Protein AF-J9DAM0-F1 (afdb_monomer_lite)

Structure (mmCIF, N/CA/C/O backbone):
data_AF-J9DAM0-F1
#
_entry.id   AF-J9DAM0-F1
#
loop_
_atom_site.group_PDB
_atom_site.id
_atom_site.type_symbol
_atom_site.label_atom_id
_atom_site.label_alt_id
_atom_site.label_comp_id
_atom_site.label_asym_id
_atom_site.label_entity_id
_atom_site.label_seq_id
_atom_site.pdbx_PDB_ins_code
_atom_site.Cartn_x
_atom_site.Cartn_y
_atom_site.Cartn_z
_atom_site.occupancy
_atom_site.B_iso_or_equiv
_atom_site.auth_seq_id
_atom_site.auth_comp_id
_atom_site.auth_asym_id
_atom_site.auth_atom_id
_atom_site.pdbx_PDB_model_num
ATOM 1 N N . MET A 1 1 ? 0.156 -9.042 9.353 1.00 46.75 1 MET A N 1
ATOM 2 C CA . MET A 1 1 ? 0.903 -8.273 8.324 1.00 46.75 1 MET A CA 1
ATOM 3 C C . MET A 1 1 ? -0.069 -7.249 7.745 1.00 46.75 1 MET A C 1
ATOM 5 O O . MET A 1 1 ? -1.160 -7.662 7.382 1.00 46.75 1 MET A O 1
ATOM 9 N N . SER A 1 2 ? 0.256 -5.949 7.702 1.00 57.59 2 SER A N 1
ATOM 10 C CA . SER A 1 2 ? -0.729 -4.880 7.410 1.00 57.59 2 SER A CA 1
ATOM 11 C C . SER A 1 2 ? -1.237 -4.803 5.962 1.00 57.59 2 SER A C 1
ATOM 13 O O . SER A 1 2 ? -2.093 -3.975 5.646 1.00 57.59 2 SER A O 1
ATOM 15 N N . GLY A 1 3 ? -0.706 -5.636 5.060 1.00 56.66 3 GLY A N 1
ATOM 16 C CA . GLY A 1 3 ? -1.244 -5.796 3.707 1.00 56.66 3 GLY A CA 1
ATOM 17 C C . GLY A 1 3 ? -1.121 -4.573 2.784 1.00 56.66 3 GLY A C 1
ATOM 18 O O . GLY A 1 3 ? -1.577 -4.619 1.645 1.00 56.66 3 GLY A O 1
ATOM 19 N N . LEU A 1 4 ? -0.471 -3.501 3.250 1.00 56.31 4 LEU A N 1
ATOM 20 C CA . LEU A 1 4 ? -0.478 -2.148 2.678 1.00 56.31 4 LEU A CA 1
ATOM 21 C C . LEU A 1 4 ? -0.238 -2.071 1.159 1.00 56.31 4 LEU A C 1
ATOM 23 O O . LEU A 1 4 ? -0.771 -1.186 0.498 1.00 56.31 4 LEU A O 1
ATOM 27 N N . ILE A 1 5 ? 0.558 -2.982 0.597 1.00 56.62 5 ILE A N 1
ATOM 28 C CA . ILE A 1 5 ? 1.070 -2.851 -0.775 1.00 56.62 5 ILE A CA 1
ATOM 29 C C . ILE A 1 5 ? 0.321 -3.734 -1.783 1.00 56.62 5 ILE A C 1
ATOM 31 O O . ILE A 1 5 ? 0.116 -3.311 -2.920 1.00 56.62 5 ILE A O 1
ATOM 35 N N . HIS A 1 6 ? -0.130 -4.931 -1.396 1.00 61.84 6 HIS A N 1
ATOM 36 C CA . HIS A 1 6 ? -0.660 -5.913 -2.356 1.00 61.84 6 HIS A CA 1
ATOM 37 C C . HIS A 1 6 ? -2.074 -6.404 -2.035 1.00 61.84 6 HIS A C 1
ATOM 39 O O . HIS A 1 6 ? -2.923 -6.430 -2.933 1.00 61.84 6 HIS A O 1
ATOM 45 N N . VAL A 1 7 ? -2.341 -6.742 -0.772 1.00 72.19 7 VAL A N 1
ATOM 46 C CA . VAL A 1 7 ? -3.638 -7.240 -0.295 1.00 72.19 7 VAL A CA 1
ATOM 47 C C . VAL A 1 7 ? -4.065 -6.372 0.879 1.00 72.19 7 VAL A C 1
ATOM 49 O O . VAL A 1 7 ? -3.610 -6.618 1.995 1.00 72.19 7 VAL A O 1
ATOM 52 N N . PRO A 1 8 ? -4.897 -5.345 0.649 1.00 74.25 8 PRO A N 1
ATOM 53 C CA . PRO A 1 8 ? -5.277 -4.436 1.713 1.00 74.25 8 PRO A CA 1
ATOM 54 C C . PRO A 1 8 ? -5.961 -5.182 2.863 1.00 74.25 8 PRO A C 1
ATOM 56 O O . PRO A 1 8 ? -6.909 -5.931 2.646 1.00 74.25 8 PRO A O 1
ATOM 59 N N . SER A 1 9 ? -5.498 -4.960 4.091 1.00 83.12 9 SER A N 1
ATOM 60 C CA . SER A 1 9 ? -6.169 -5.409 5.314 1.00 83.12 9 SER A CA 1
ATOM 61 C C . SER A 1 9 ? -6.413 -4.215 6.230 1.00 83.12 9 SER A C 1
ATOM 63 O O . SER A 1 9 ? -5.804 -3.158 6.048 1.00 83.12 9 SER A O 1
ATOM 65 N N . ALA A 1 10 ? -7.290 -4.349 7.223 1.00 85.38 10 ALA A N 1
ATOM 66 C CA . ALA A 1 10 ? -7.459 -3.311 8.238 1.00 85.38 10 ALA A CA 1
ATOM 67 C C . ALA A 1 10 ? -6.411 -3.374 9.360 1.00 85.38 10 ALA A C 1
ATOM 69 O O . ALA A 1 10 ? -6.401 -2.505 10.225 1.00 85.38 10 ALA A O 1
ATOM 70 N N . ASP A 1 11 ? -5.500 -4.351 9.332 1.00 86.56 11 ASP A N 1
ATOM 71 C CA . ASP A 1 11 ? -4.501 -4.527 10.389 1.00 86.56 11 ASP A CA 1
ATOM 72 C C . ASP A 1 11 ? -3.400 -3.493 10.288 1.00 86.56 11 ASP A C 1
ATOM 74 O O . ASP A 1 11 ? -2.906 -3.224 9.196 1.00 86.56 11 ASP A O 1
ATOM 78 N N . MET A 1 12 ? -2.968 -2.973 11.427 1.00 86.38 12 MET A N 1
ATOM 79 C CA . MET A 1 12 ? -1.857 -2.033 11.496 1.00 86.38 12 MET A CA 1
ATOM 80 C C . MET A 1 12 ? -0.632 -2.712 12.099 1.00 86.38 12 MET A C 1
ATOM 82 O O . MET A 1 12 ? -0.738 -3.592 12.956 1.00 86.38 12 MET A O 1
ATOM 86 N N . ASN A 1 13 ? 0.537 -2.307 11.629 1.00 86.44 13 ASN A N 1
ATOM 87 C CA . ASN A 1 13 ? 1.818 -2.639 12.227 1.00 86.44 13 ASN A CA 1
ATOM 88 C C . ASN A 1 13 ? 1.963 -1.946 13.588 1.00 86.44 13 ASN A C 1
ATOM 90 O O . ASN A 1 13 ? 1.125 -1.132 13.993 1.00 86.44 13 ASN A O 1
ATOM 94 N N . LYS A 1 14 ? 3.010 -2.300 14.335 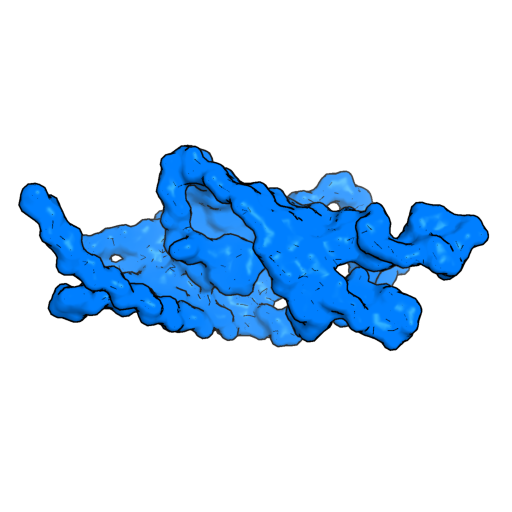1.00 87.31 14 LYS A N 1
ATOM 95 C CA . LYS A 1 14 ? 3.230 -1.695 15.646 1.00 87.31 14 LYS A CA 1
ATOM 96 C C . LYS A 1 14 ? 3.626 -0.227 15.468 1.00 87.31 14 LYS A C 1
ATOM 98 O O . LYS A 1 14 ? 4.346 0.129 14.542 1.00 87.31 14 LYS A O 1
ATOM 103 N N . GLU A 1 15 ? 3.158 0.629 16.365 1.00 91.62 15 GLU A N 1
ATOM 104 C CA . GLU A 1 15 ? 3.569 2.032 16.385 1.00 91.62 15 GLU A CA 1
ATOM 105 C C . GLU A 1 15 ? 5.092 2.162 16.547 1.00 91.62 15 GLU A C 1
ATOM 107 O O . GLU A 1 15 ? 5.710 1.418 17.313 1.00 91.62 15 GLU A O 1
ATOM 112 N N . GLY A 1 16 ? 5.691 3.077 15.784 1.00 89.38 16 GLY A N 1
ATOM 113 C CA . GLY A 1 16 ? 7.138 3.262 15.680 1.00 89.38 16 GLY A CA 1
ATOM 114 C C . GLY A 1 16 ? 7.847 2.233 14.792 1.00 89.38 16 GLY A C 1
ATOM 115 O O . GLY A 1 16 ? 9.063 2.302 14.633 1.00 89.38 16 GLY A O 1
ATOM 116 N N . GLU A 1 17 ? 7.127 1.278 14.197 1.00 89.12 17 GLU A N 1
ATOM 117 C CA . GLU A 1 17 ? 7.732 0.242 13.362 1.00 89.12 17 GLU A CA 1
ATOM 118 C C . GLU A 1 17 ? 8.062 0.768 11.959 1.00 89.12 17 GLU A C 1
ATOM 120 O O . GLU A 1 17 ? 7.222 1.364 11.277 1.00 89.12 17 GLU A O 1
ATOM 125 N N . ALA A 1 18 ? 9.283 0.477 11.509 1.00 89.69 18 ALA A N 1
ATOM 126 C CA . ALA A 1 18 ? 9.724 0.656 10.135 1.00 89.69 18 ALA A CA 1
ATOM 127 C C . ALA A 1 18 ? 10.009 -0.712 9.503 1.00 89.69 18 ALA A C 1
ATOM 129 O O . ALA A 1 18 ? 10.589 -1.593 10.135 1.00 89.69 18 ALA A O 1
ATOM 130 N N . ARG A 1 19 ? 9.619 -0.892 8.241 1.00 87.94 19 ARG A N 1
ATOM 131 C CA . ARG A 1 19 ? 9.903 -2.097 7.456 1.00 87.94 19 ARG A CA 1
ATOM 132 C C . ARG A 1 19 ? 10.443 -1.719 6.096 1.00 87.94 19 ARG A C 1
ATOM 134 O O . ARG A 1 19 ? 9.914 -0.828 5.441 1.00 87.94 19 ARG A O 1
ATOM 141 N N . ILE A 1 20 ? 11.451 -2.454 5.661 1.00 89.56 20 ILE A N 1
ATOM 142 C CA . ILE A 1 20 ? 11.995 -2.393 4.311 1.00 89.56 20 ILE A CA 1
ATOM 143 C C . ILE A 1 20 ? 11.891 -3.783 3.695 1.00 89.56 20 ILE A C 1
ATOM 145 O O . ILE A 1 20 ? 12.050 -4.787 4.388 1.00 89.56 20 ILE A O 1
ATOM 149 N N . GLY A 1 21 ? 11.596 -3.854 2.405 1.00 86.94 21 GLY A N 1
ATOM 150 C CA . GLY A 1 21 ? 11.490 -5.134 1.723 1.00 86.94 21 GLY A CA 1
ATOM 151 C C . GLY A 1 21 ? 11.438 -4.991 0.216 1.00 86.94 21 GLY A C 1
ATOM 152 O O . GLY A 1 21 ? 11.449 -3.886 -0.328 1.00 86.94 21 GLY A O 1
ATOM 153 N N . GLY A 1 22 ? 11.370 -6.133 -0.457 1.00 84.94 22 GLY A N 1
ATOM 154 C CA . GLY A 1 22 ? 11.142 -6.193 -1.889 1.00 84.94 22 GLY A CA 1
ATOM 155 C C . GLY A 1 22 ? 10.246 -7.360 -2.269 1.00 84.94 22 GLY A C 1
ATOM 156 O O . GLY A 1 22 ? 10.207 -8.381 -1.580 1.00 84.94 22 GLY A O 1
ATOM 157 N N . HIS A 1 23 ? 9.512 -7.196 -3.363 1.00 83.75 23 HIS A N 1
ATOM 158 C CA . HIS A 1 23 ? 8.637 -8.219 -3.913 1.00 83.75 23 HIS A CA 1
ATOM 159 C C . HIS A 1 23 ? 8.945 -8.440 -5.386 1.00 83.75 23 HIS A C 1
ATOM 161 O O . HIS A 1 23 ? 9.111 -7.497 -6.159 1.00 83.75 23 HIS A O 1
ATOM 167 N N . PHE A 1 24 ? 8.975 -9.707 -5.784 1.00 83.88 24 PHE A N 1
ATOM 168 C CA . PHE A 1 24 ? 8.947 -10.074 -7.189 1.00 83.88 24 PHE A CA 1
ATOM 169 C C . PHE A 1 24 ? 7.519 -9.916 -7.721 1.00 83.88 24 PHE A C 1
ATOM 171 O O . PHE A 1 24 ? 6.586 -10.519 -7.187 1.00 83.88 24 PHE A O 1
ATOM 178 N N . LEU A 1 25 ? 7.341 -9.127 -8.779 1.00 81.06 25 LEU A N 1
ATOM 179 C CA . LEU A 1 25 ? 6.078 -9.010 -9.496 1.00 81.06 25 LEU A CA 1
ATOM 180 C C . LEU A 1 25 ? 6.106 -9.824 -10.782 1.00 81.06 25 LEU A C 1
ATOM 182 O O . LEU A 1 25 ? 6.872 -9.572 -11.719 1.00 81.06 25 LEU A O 1
ATOM 186 N N . ASN A 1 26 ? 5.168 -10.765 -10.850 1.00 81.69 26 ASN A N 1
ATOM 187 C CA . ASN A 1 26 ? 4.842 -11.436 -12.092 1.00 81.69 26 ASN A CA 1
ATOM 188 C C . ASN A 1 26 ? 4.286 -10.416 -13.109 1.00 81.69 26 ASN A C 1
ATOM 190 O O . ASN A 1 26 ? 3.542 -9.511 -12.737 1.00 81.69 26 ASN A O 1
ATOM 194 N N . ARG A 1 27 ? 4.611 -10.587 -14.395 1.00 79.31 27 ARG A N 1
ATOM 195 C CA . ARG A 1 27 ? 4.135 -9.748 -15.503 1.00 79.31 27 ARG A CA 1
ATOM 196 C C . ARG A 1 27 ? 2.606 -9.648 -15.585 1.00 79.31 27 ARG A C 1
ATOM 198 O O . ARG A 1 27 ? 2.090 -8.643 -16.058 1.00 79.31 27 ARG A O 1
ATOM 205 N N . GLU A 1 28 ? 1.883 -10.656 -15.093 1.00 79.62 28 GLU A N 1
ATOM 206 C CA . GLU A 1 28 ? 0.411 -10.641 -15.053 1.00 79.62 28 GLU A CA 1
ATOM 207 C C . GLU A 1 28 ? -0.162 -9.736 -13.951 1.00 79.62 28 GLU A C 1
ATOM 209 O O . GLU A 1 28 ? -1.311 -9.305 -14.035 1.00 79.62 28 GLU A O 1
ATOM 214 N N . LEU A 1 29 ? 0.645 -9.407 -12.937 1.00 74.44 29 LEU A N 1
ATOM 215 C CA . LEU A 1 29 ? 0.300 -8.477 -11.857 1.00 74.44 29 LEU A CA 1
ATOM 216 C C . LEU A 1 29 ? 0.712 -7.032 -12.177 1.00 74.44 29 LEU A C 1
ATOM 218 O O . LEU A 1 29 ? 0.531 -6.147 -11.341 1.00 74.44 29 LEU A O 1
ATOM 222 N N . LEU A 1 30 ? 1.281 -6.788 -13.362 1.00 78.06 30 LEU A N 1
ATOM 223 C CA . LEU A 1 30 ? 1.707 -5.466 -13.808 1.00 78.06 30 LEU A CA 1
ATOM 224 C C . LEU A 1 30 ? 0.684 -4.836 -14.767 1.00 78.06 30 LEU A C 1
ATOM 226 O O . LEU A 1 30 ? 0.045 -5.556 -15.542 1.00 78.06 30 LEU A O 1
ATOM 230 N N . PRO A 1 31 ? 0.495 -3.503 -14.695 1.00 71.00 31 PRO A N 1
ATOM 231 C CA . PRO A 1 31 ? -0.374 -2.772 -15.606 1.00 71.00 31 PRO A CA 1
ATOM 232 C C . PRO A 1 31 ? -0.013 -3.018 -17.069 1.00 71.00 31 PRO A C 1
ATOM 234 O O . PRO A 1 31 ? 1.164 -2.963 -17.435 1.00 71.00 31 PRO A O 1
ATOM 237 N N . ASP A 1 32 ? -1.029 -3.238 -17.903 1.00 67.88 32 ASP A N 1
ATOM 238 C CA . ASP A 1 32 ? -0.832 -3.694 -19.284 1.00 67.88 32 ASP A CA 1
ATOM 239 C C . ASP A 1 32 ? -0.123 -2.656 -20.157 1.00 67.88 32 ASP A C 1
ATOM 241 O O . ASP A 1 32 ? 0.687 -3.019 -21.006 1.00 67.88 32 ASP A O 1
ATOM 245 N N . GLU A 1 33 ? -0.376 -1.370 -19.912 1.00 67.75 33 GLU A N 1
ATOM 246 C CA . GLU A 1 33 ? 0.176 -0.288 -20.730 1.00 67.75 33 GLU A CA 1
ATOM 247 C C . GLU A 1 33 ? 1.522 0.257 -20.237 1.00 67.75 33 GLU A C 1
ATOM 249 O O . GLU A 1 33 ? 2.300 0.773 -21.036 1.00 67.75 33 GLU A O 1
ATOM 254 N N . ALA A 1 34 ? 1.807 0.166 -18.935 1.00 67.31 34 ALA A N 1
ATOM 255 C CA . ALA A 1 34 ? 2.977 0.818 -18.341 1.00 67.31 34 ALA A CA 1
ATOM 256 C C . ALA A 1 34 ? 4.222 -0.084 -18.273 1.00 67.31 34 ALA A C 1
ATOM 258 O O . ALA A 1 34 ? 5.342 0.416 -18.219 1.00 67.31 34 ALA A O 1
ATOM 259 N N . PHE A 1 35 ? 4.044 -1.410 -18.286 1.00 75.06 35 PHE A N 1
ATOM 260 C CA . PHE A 1 35 ? 5.127 -2.396 -18.155 1.00 75.06 35 PHE A CA 1
ATOM 261 C C . PHE A 1 35 ? 5.271 -3.248 -19.416 1.00 75.06 35 PHE A C 1
ATOM 263 O O . PHE A 1 35 ? 5.337 -4.479 -19.369 1.00 75.06 35 PHE A O 1
ATOM 270 N N . PHE A 1 36 ? 5.321 -2.567 -20.558 1.00 76.81 36 PHE A N 1
ATOM 271 C CA . PHE A 1 36 ? 5.446 -3.178 -21.871 1.00 76.81 36 PHE A CA 1
ATOM 272 C C . PHE A 1 36 ? 6.733 -2.704 -22.545 1.00 76.81 36 PHE A C 1
ATOM 274 O O . PHE A 1 36 ? 6.944 -1.508 -22.733 1.00 76.81 36 PHE A O 1
ATOM 281 N N . PHE A 1 37 ? 7.614 -3.636 -22.905 1.00 78.25 37 PHE A N 1
ATOM 282 C CA . PHE A 1 37 ? 8.892 -3.324 -23.540 1.00 78.25 37 PHE A CA 1
ATOM 283 C C . PHE A 1 37 ? 9.145 -4.282 -24.707 1.00 78.25 37 PHE A C 1
ATOM 285 O O . PHE A 1 37 ? 9.025 -5.498 -24.560 1.00 78.25 37 PHE A O 1
ATOM 292 N N . ARG A 1 38 ? 9.475 -3.731 -25.884 1.00 78.44 38 ARG A N 1
ATOM 293 C CA . ARG A 1 38 ? 9.738 -4.485 -27.129 1.00 78.44 38 ARG A CA 1
ATOM 294 C C . ARG A 1 38 ? 8.671 -5.541 -27.460 1.00 78.44 38 ARG A C 1
ATOM 296 O O . ARG A 1 38 ? 8.992 -6.689 -27.743 1.00 78.44 38 ARG A O 1
ATOM 303 N N . GLY A 1 39 ? 7.394 -5.165 -27.411 1.00 78.12 39 GLY A N 1
ATOM 304 C CA . GLY A 1 39 ? 6.316 -6.069 -27.826 1.00 78.12 39 GLY A CA 1
ATOM 305 C C . GLY A 1 39 ? 5.884 -7.091 -26.770 1.00 78.12 39 GLY A C 1
ATOM 306 O O . GLY A 1 39 ? 5.023 -7.915 -27.062 1.00 78.12 39 GLY A O 1
ATOM 307 N N . SER A 1 40 ? 6.445 -7.061 -25.555 1.00 79.75 40 SER A N 1
ATOM 308 C CA . SER A 1 40 ? 6.079 -8.009 -24.499 1.00 79.75 40 SER A CA 1
ATOM 309 C C . SER A 1 40 ? 6.083 -7.391 -23.101 1.00 79.75 40 SER A C 1
ATOM 311 O O . SER A 1 40 ? 6.824 -6.449 -22.803 1.00 79.75 40 SER A O 1
ATOM 313 N N . LYS A 1 41 ? 5.255 -7.947 -22.211 1.00 83.50 41 LYS A N 1
ATOM 314 C CA . LYS A 1 41 ? 5.345 -7.661 -20.776 1.00 83.50 41 LYS A CA 1
ATOM 315 C C . LYS A 1 41 ? 6.525 -8.398 -20.156 1.00 83.50 41 LYS A C 1
ATOM 317 O O . LYS A 1 41 ? 6.839 -9.527 -20.536 1.00 83.50 41 LYS A O 1
ATOM 322 N N . TYR A 1 42 ? 7.115 -7.804 -19.129 1.00 83.88 42 TYR A N 1
ATOM 323 C CA . TYR A 1 42 ? 8.253 -8.364 -18.406 1.00 83.88 42 TYR A CA 1
ATOM 324 C C . TYR A 1 42 ? 7.974 -8.468 -16.904 1.00 83.88 42 TYR A C 1
ATOM 326 O O . TYR A 1 42 ? 7.129 -7.761 -16.372 1.00 83.88 42 TYR A O 1
ATOM 334 N N . HIS A 1 43 ? 8.697 -9.349 -16.213 1.00 86.62 43 HIS A N 1
ATOM 335 C CA . HIS A 1 43 ? 8.686 -9.412 -14.749 1.00 86.62 43 HIS A CA 1
ATOM 336 C C . HIS A 1 43 ? 9.424 -8.215 -14.154 1.00 86.62 43 HIS A C 1
ATOM 338 O O . HIS A 1 43 ? 10.453 -7.805 -14.691 1.00 86.62 43 HIS A O 1
ATOM 344 N N . SER A 1 44 ? 8.931 -7.685 -13.041 1.00 85.75 44 SER A N 1
ATOM 345 C CA . SER A 1 44 ? 9.546 -6.556 -12.342 1.00 85.75 44 SER A CA 1
ATOM 346 C C . SER A 1 44 ? 9.749 -6.887 -10.864 1.00 85.75 44 SER A C 1
ATOM 348 O O . SER A 1 44 ? 9.251 -7.894 -10.367 1.00 85.75 44 SER A O 1
ATOM 350 N N . THR A 1 45 ? 10.479 -6.031 -10.161 1.00 85.06 45 THR A N 1
ATOM 351 C CA . THR A 1 45 ? 10.667 -6.103 -8.716 1.00 85.06 45 THR A CA 1
ATOM 352 C C . THR A 1 45 ? 10.279 -4.760 -8.110 1.00 85.06 45 THR A C 1
ATOM 354 O O . THR A 1 45 ? 10.709 -3.707 -8.597 1.00 85.06 45 THR A O 1
ATOM 357 N N . THR A 1 46 ? 9.484 -4.789 -7.043 1.00 85.12 46 THR A N 1
ATOM 358 C CA . THR A 1 46 ? 9.243 -3.629 -6.182 1.00 85.12 46 THR A CA 1
ATOM 359 C C . THR A 1 46 ? 10.148 -3.675 -4.970 1.00 85.12 46 THR A C 1
ATOM 361 O O . THR A 1 46 ? 10.441 -4.741 -4.439 1.00 85.12 46 THR A O 1
ATOM 364 N N . HIS A 1 47 ? 10.562 -2.505 -4.509 1.00 87.69 47 HIS A N 1
ATOM 365 C CA . HIS A 1 47 ? 11.220 -2.319 -3.224 1.00 87.69 47 HIS A CA 1
ATOM 366 C C . HIS A 1 47 ? 10.456 -1.247 -2.467 1.00 87.69 47 HIS A C 1
ATOM 368 O O . HIS A 1 47 ? 10.077 -0.237 -3.061 1.00 87.69 47 HIS A O 1
ATOM 374 N N . TYR A 1 48 ? 10.217 -1.457 -1.182 1.00 88.06 48 TYR A N 1
ATOM 375 C CA . TYR A 1 48 ? 9.417 -0.545 -0.383 1.00 88.06 48 TYR A CA 1
ATOM 376 C C . TYR A 1 48 ? 10.057 -0.255 0.966 1.00 88.06 48 TYR A C 1
ATOM 378 O O . TYR A 1 48 ? 10.769 -1.084 1.531 1.00 88.06 48 TYR A O 1
ATOM 386 N N . LEU A 1 49 ? 9.738 0.924 1.483 1.00 88.81 49 LEU A N 1
ATOM 387 C CA . LEU A 1 49 ? 9.976 1.353 2.849 1.00 88.81 49 LEU A CA 1
ATOM 388 C C . LEU A 1 49 ? 8.631 1.780 3.436 1.00 88.81 49 LEU A C 1
ATOM 390 O O . LEU A 1 49 ? 7.998 2.685 2.904 1.00 88.81 49 LEU A O 1
ATOM 394 N N . SER A 1 50 ? 8.185 1.148 4.514 1.00 90.12 50 SER A N 1
ATOM 395 C CA . SER A 1 50 ? 6.961 1.509 5.232 1.00 90.12 50 SER A CA 1
ATOM 396 C C . SER A 1 50 ? 7.271 1.894 6.668 1.00 90.12 50 SER A C 1
ATOM 398 O O . SER A 1 50 ? 8.025 1.187 7.332 1.00 90.12 50 SER A O 1
ATOM 400 N N . ILE A 1 51 ? 6.650 2.955 7.163 1.00 90.62 51 ILE A N 1
ATOM 401 C CA . ILE A 1 51 ? 6.744 3.416 8.546 1.00 90.62 51 IL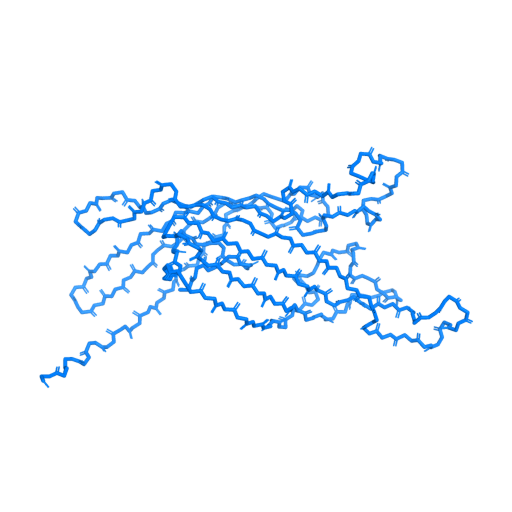E A CA 1
ATOM 402 C C . ILE A 1 51 ? 5.347 3.540 9.153 1.00 90.62 51 ILE A C 1
ATOM 404 O O . ILE A 1 51 ? 4.383 3.886 8.469 1.00 90.62 51 ILE A O 1
ATOM 408 N N . THR A 1 52 ? 5.249 3.283 10.451 1.00 92.12 52 THR A N 1
ATOM 409 C CA . THR A 1 52 ? 3.991 3.331 11.208 1.00 92.12 52 THR A CA 1
ATOM 410 C C . THR A 1 52 ? 4.132 4.350 12.334 1.00 92.12 52 THR A C 1
ATOM 412 O O . THR A 1 52 ? 4.373 3.968 13.478 1.00 92.12 52 THR A O 1
ATOM 415 N N . PRO A 1 53 ? 4.078 5.659 12.032 1.00 89.38 53 PRO A N 1
ATOM 416 C CA . PRO A 1 53 ? 4.345 6.696 13.028 1.00 89.38 53 PRO A CA 1
ATOM 417 C C . PRO A 1 53 ? 3.333 6.690 14.178 1.00 89.38 53 PRO A C 1
ATOM 419 O O . PRO A 1 53 ? 3.713 6.985 15.302 1.00 89.38 53 PRO A O 1
ATOM 422 N N . PHE A 1 54 ? 2.076 6.321 13.909 1.00 92.31 54 PHE A N 1
ATOM 423 C CA . PHE A 1 54 ? 1.021 6.210 14.914 1.00 92.31 54 PHE A CA 1
ATOM 424 C C . PHE A 1 54 ? 0.276 4.890 14.751 1.00 92.31 54 PHE A C 1
ATOM 426 O O . PHE A 1 54 ? 0.140 4.384 13.639 1.00 92.31 54 PHE A O 1
ATOM 433 N N . SER A 1 55 ? -0.305 4.369 15.832 1.00 88.31 55 SER A N 1
ATOM 434 C CA . SER A 1 55 ? -1.122 3.145 15.788 1.00 88.31 55 SER A CA 1
ATOM 435 C C . SER A 1 55 ? -2.326 3.183 14.828 1.00 88.31 55 SER A C 1
ATOM 437 O O . SER A 1 55 ? -2.848 2.126 14.479 1.00 88.31 55 SER A O 1
ATOM 439 N N . TRP A 1 56 ? -2.750 4.369 14.378 1.00 88.88 56 TRP A N 1
ATOM 440 C CA . TRP A 1 56 ? -3.832 4.579 13.409 1.00 88.88 56 TRP A CA 1
ATOM 441 C C . TRP A 1 56 ? -3.345 4.992 12.007 1.00 88.88 56 TRP A C 1
ATOM 443 O O . TRP A 1 56 ? -4.180 5.186 11.125 1.00 88.88 56 TRP A O 1
ATOM 453 N N . MET A 1 57 ? -2.031 5.117 11.765 1.00 90.38 57 MET A N 1
ATOM 454 C CA . MET A 1 57 ? -1.481 5.594 10.487 1.00 90.38 57 MET A CA 1
ATOM 455 C C . MET A 1 57 ? -0.244 4.817 10.025 1.00 90.38 57 MET A C 1
ATOM 457 O O . MET A 1 57 ? 0.735 4.676 10.751 1.00 90.38 57 MET A O 1
ATOM 461 N N . GLU A 1 58 ? -0.261 4.417 8.756 1.00 90.56 58 GLU A N 1
ATOM 462 C CA . GLU A 1 58 ? 0.857 3.823 8.028 1.00 90.56 58 GLU A CA 1
ATOM 463 C C . GLU A 1 58 ? 1.179 4.662 6.793 1.00 90.56 58 GLU A C 1
ATOM 465 O O . GLU A 1 58 ? 0.292 5.075 6.042 1.00 90.56 58 GLU A O 1
ATOM 470 N N . LEU A 1 59 ? 2.469 4.877 6.566 1.00 90.25 59 LEU A N 1
ATOM 471 C CA . LEU A 1 59 ? 3.004 5.522 5.376 1.00 90.25 59 LEU A CA 1
ATOM 472 C C . LEU A 1 59 ? 3.955 4.547 4.696 1.00 90.25 59 LEU A C 1
ATOM 474 O O . LEU A 1 59 ? 4.740 3.878 5.364 1.00 90.25 59 LEU A O 1
ATOM 478 N N . ALA A 1 60 ? 3.930 4.477 3.371 1.00 88.81 60 ALA A N 1
ATOM 479 C CA . ALA A 1 60 ? 4.934 3.732 2.631 1.00 88.81 60 ALA A CA 1
ATOM 480 C C . ALA A 1 60 ? 5.404 4.462 1.387 1.00 88.81 60 ALA A C 1
ATOM 482 O O . ALA A 1 60 ? 4.698 5.264 0.785 1.00 88.81 60 ALA A O 1
ATOM 483 N N . TYR A 1 61 ? 6.624 4.144 1.002 1.00 87.25 61 TYR A N 1
ATOM 484 C CA . TYR A 1 61 ? 7.257 4.576 -0.217 1.00 87.25 61 TYR A CA 1
ATOM 485 C C . TYR A 1 61 ? 7.673 3.340 -0.993 1.00 87.25 61 TYR A C 1
ATOM 487 O O . TYR A 1 61 ? 8.415 2.510 -0.471 1.00 87.25 61 TYR A O 1
ATOM 495 N N . THR A 1 62 ? 7.179 3.202 -2.218 1.00 87.31 62 THR A N 1
ATOM 496 C CA . THR A 1 62 ? 7.448 2.033 -3.054 1.00 87.31 62 THR A CA 1
ATOM 497 C C . THR A 1 62 ? 8.063 2.458 -4.377 1.00 87.31 62 THR A C 1
ATOM 499 O O . THR A 1 62 ? 7.601 3.393 -5.031 1.00 87.31 62 THR A O 1
ATOM 502 N N . CYS A 1 63 ? 9.103 1.734 -4.772 1.00 86.69 63 CYS A N 1
ATOM 503 C CA . CYS A 1 63 ? 9.820 1.882 -6.025 1.00 86.69 63 CYS A CA 1
ATOM 504 C C . CYS A 1 63 ? 9.646 0.614 -6.860 1.00 86.69 63 CYS A C 1
ATOM 506 O O . CYS A 1 63 ? 10.014 -0.470 -6.409 1.00 86.69 63 CYS A O 1
ATOM 508 N N . THR A 1 64 ? 9.171 0.751 -8.094 1.00 84.69 64 THR A N 1
ATOM 509 C CA . THR A 1 64 ? 9.049 -0.350 -9.058 1.00 84.69 64 THR A CA 1
ATOM 510 C C . THR A 1 64 ? 10.088 -0.186 -10.159 1.00 84.69 64 THR A C 1
ATOM 512 O O . THR A 1 64 ? 10.201 0.887 -10.756 1.00 84.69 64 THR A O 1
ATOM 515 N N . LEU A 1 65 ? 10.853 -1.240 -10.450 1.00 84.88 65 LEU A N 1
ATOM 516 C CA . LEU A 1 65 ? 11.846 -1.211 -11.526 1.00 84.88 65 LEU A CA 1
ATOM 517 C C . LEU A 1 65 ? 11.175 -1.302 -12.905 1.00 84.88 65 LEU A C 1
ATOM 519 O O . LEU A 1 65 ? 10.335 -2.167 -13.158 1.00 84.88 65 LEU A O 1
ATOM 523 N N . MET A 1 66 ? 11.576 -0.442 -13.833 1.00 82.75 66 MET A N 1
ATOM 524 C CA . MET A 1 66 ? 11.068 -0.416 -15.203 1.00 82.75 66 MET A CA 1
ATOM 525 C C . MET A 1 66 ? 12.187 -0.723 -16.194 1.00 82.75 66 MET A C 1
ATOM 527 O O . MET A 1 66 ? 13.314 -0.241 -16.048 1.00 82.75 66 MET A O 1
ATOM 531 N N . LYS A 1 67 ? 11.866 -1.533 -17.208 1.00 83.00 67 LYS A N 1
ATOM 532 C CA . LYS A 1 67 ? 12.784 -1.792 -18.313 1.00 83.00 67 LYS A CA 1
ATOM 533 C C . LYS A 1 67 ? 12.720 -0.652 -19.315 1.00 83.00 67 LYS A C 1
ATOM 535 O O . LYS A 1 67 ? 11.641 -0.192 -19.672 1.00 83.00 67 LYS A O 1
ATOM 540 N N . GLY A 1 68 ? 13.878 -0.243 -19.801 1.00 83.00 68 GLY A N 1
ATOM 541 C CA . GLY A 1 68 ? 13.993 0.708 -20.894 1.00 83.00 68 GLY A CA 1
ATOM 542 C C . GLY A 1 68 ? 15.421 0.782 -21.403 1.00 83.00 68 GLY A C 1
ATOM 543 O O . GLY A 1 68 ? 16.318 0.127 -20.865 1.00 83.00 68 GLY A O 1
ATOM 544 N N . TYR A 1 69 ? 15.618 1.585 -22.441 1.00 82.75 69 TYR A N 1
ATOM 545 C CA . TYR A 1 69 ? 16.951 1.894 -22.942 1.00 82.75 69 TYR A CA 1
ATOM 546 C C . TYR A 1 69 ? 17.710 2.718 -21.910 1.00 82.75 69 TYR A C 1
ATOM 548 O O . TYR A 1 69 ? 17.117 3.557 -21.220 1.00 82.75 69 TYR A O 1
ATOM 556 N N . LYS A 1 70 ? 19.011 2.464 -21.800 1.00 79.50 70 LYS A N 1
ATOM 557 C CA . LYS A 1 70 ? 19.889 3.232 -20.921 1.00 79.50 70 LYS A CA 1
ATOM 558 C C . LYS A 1 70 ? 19.996 4.677 -21.396 1.00 79.50 70 LYS A C 1
ATOM 560 O O . LYS A 1 70 ? 19.766 5.589 -20.612 1.00 79.50 70 LYS A O 1
ATOM 565 N N . ASN A 1 71 ? 20.258 4.850 -22.692 1.00 77.25 71 ASN A N 1
ATOM 566 C CA . ASN A 1 71 ? 20.370 6.130 -23.384 1.00 77.25 71 ASN A CA 1
ATOM 567 C C . ASN A 1 71 ? 19.573 6.073 -24.699 1.00 77.25 71 ASN A C 1
ATOM 569 O O . ASN A 1 71 ? 19.406 5.001 -25.273 1.00 77.25 71 ASN A O 1
ATOM 573 N N . ALA A 1 72 ? 19.111 7.222 -25.200 1.00 72.25 72 ALA A N 1
ATOM 574 C CA . ALA A 1 72 ? 18.335 7.294 -26.446 1.00 72.25 72 ALA A CA 1
ATOM 575 C C . ALA A 1 72 ? 19.147 6.943 -27.712 1.00 72.25 72 ALA A C 1
ATOM 577 O O . ALA A 1 72 ? 18.564 6.659 -28.753 1.00 72.25 72 ALA A O 1
ATOM 578 N N . GLU A 1 73 ? 20.478 6.961 -27.617 1.00 75.31 73 GLU A N 1
ATOM 579 C CA . GLU A 1 73 ? 21.403 6.786 -28.744 1.00 75.31 73 GLU A CA 1
ATOM 580 C C . GLU A 1 73 ? 21.784 5.322 -29.002 1.00 75.31 73 GLU A C 1
ATOM 582 O O . GLU A 1 73 ? 22.105 4.964 -30.131 1.00 75.31 73 GLU A O 1
ATOM 587 N N . ASN A 1 74 ? 21.726 4.462 -27.978 1.00 77.88 74 ASN A N 1
ATOM 588 C CA . ASN A 1 74 ? 22.032 3.039 -28.106 1.00 77.88 74 ASN A CA 1
ATOM 589 C C . ASN A 1 74 ? 20.815 2.201 -27.704 1.00 77.88 74 ASN A C 1
ATOM 591 O O . ASN A 1 74 ? 20.579 1.932 -26.525 1.00 77.88 74 ASN A O 1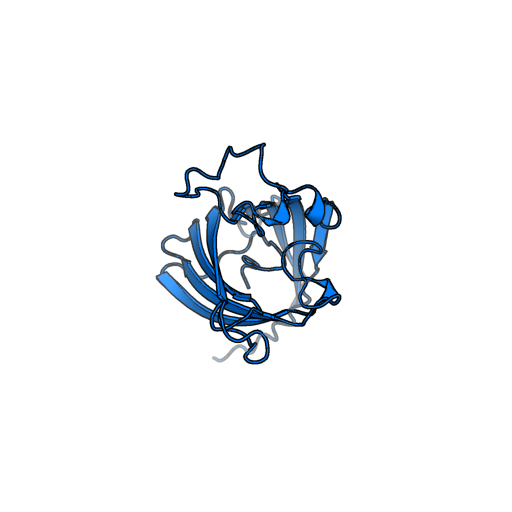
ATOM 595 N N . LEU A 1 75 ? 20.054 1.776 -28.713 1.00 78.62 75 LEU A N 1
ATOM 596 C CA . LEU A 1 75 ? 18.852 0.958 -28.543 1.00 78.62 75 LEU A CA 1
ATOM 597 C C . LEU A 1 75 ? 19.162 -0.526 -28.259 1.00 78.62 75 LEU A C 1
ATOM 599 O O . LEU A 1 75 ? 18.242 -1.307 -28.019 1.00 78.62 75 LEU A O 1
ATOM 603 N N . GLU A 1 76 ? 20.434 -0.932 -28.258 1.00 80.50 76 GLU A N 1
ATOM 604 C CA . GLU A 1 76 ? 20.855 -2.293 -27.904 1.00 80.50 76 GLU A CA 1
ATOM 605 C C . GLU A 1 76 ? 21.163 -2.440 -26.405 1.00 80.50 76 GLU A C 1
ATOM 607 O O . GLU A 1 76 ? 21.019 -3.533 -25.858 1.00 80.50 76 GLU A O 1
ATOM 612 N N . ASP A 1 77 ? 21.492 -1.341 -25.712 1.00 82.69 77 ASP A N 1
ATOM 613 C CA . ASP A 1 77 ? 21.708 -1.315 -24.259 1.00 82.69 77 ASP A CA 1
ATOM 614 C C . ASP A 1 77 ? 20.386 -1.037 -23.517 1.00 82.69 77 ASP A C 1
ATOM 616 O O . ASP A 1 77 ? 19.967 0.111 -23.305 1.00 82.69 77 ASP A O 1
ATOM 620 N N . TYR A 1 78 ? 19.694 -2.115 -23.139 1.00 81.50 78 TYR A N 1
ATOM 621 C CA . TYR A 1 78 ? 18.437 -2.061 -22.397 1.00 81.50 78 TYR A CA 1
ATOM 622 C C . TYR A 1 78 ? 18.446 -2.953 -21.155 1.00 81.50 78 TYR A C 1
ATOM 624 O O . TYR A 1 78 ? 18.956 -4.071 -21.136 1.00 81.50 78 TYR A O 1
ATOM 632 N N . GLY A 1 79 ? 17.795 -2.473 -20.101 1.00 84.81 79 GLY A N 1
ATOM 633 C CA . GLY A 1 79 ? 17.782 -3.128 -18.799 1.00 84.81 79 GLY A CA 1
ATOM 634 C C . GLY A 1 79 ? 16.843 -2.425 -17.828 1.00 84.81 79 GLY A C 1
ATOM 635 O O . GLY A 1 79 ? 16.033 -1.589 -18.226 1.00 84.81 79 GLY A O 1
ATOM 636 N N . PHE A 1 80 ? 16.938 -2.760 -16.540 1.00 83.06 80 PHE A N 1
ATOM 637 C CA . PHE A 1 80 ? 16.163 -2.114 -15.472 1.00 83.06 80 PHE A CA 1
ATOM 638 C C . PHE A 1 80 ? 16.779 -0.770 -15.057 1.00 83.06 80 PHE A C 1
ATOM 640 O O . PHE A 1 80 ? 17.254 -0.608 -13.933 1.00 83.06 80 PHE A O 1
ATOM 647 N N . TYR A 1 81 ? 16.800 0.189 -15.979 1.00 82.25 81 TYR A N 1
ATOM 648 C CA . TYR A 1 81 ? 17.410 1.503 -15.751 1.00 82.25 81 TYR A CA 1
ATOM 649 C C . TYR A 1 81 ? 16.433 2.547 -15.207 1.00 82.25 81 TYR A C 1
ATOM 651 O O . TYR A 1 81 ? 16.851 3.513 -14.570 1.00 82.25 81 TYR A O 1
ATOM 659 N N . HIS A 1 82 ? 15.131 2.338 -15.398 1.00 80.94 82 HIS A N 1
ATOM 660 C CA . HIS A 1 82 ? 14.096 3.299 -15.022 1.00 80.94 82 HIS A CA 1
ATOM 661 C C . HIS A 1 82 ? 13.391 2.866 -13.735 1.00 80.94 82 HIS A C 1
ATOM 663 O O . HIS A 1 82 ? 13.348 1.682 -13.398 1.00 80.94 82 HIS A O 1
ATOM 669 N N . LYS A 1 83 ? 12.843 3.827 -12.986 1.00 81.06 83 LYS A N 1
ATOM 670 C CA . LYS A 1 83 ? 12.156 3.573 -11.710 1.00 81.06 83 LYS A CA 1
ATOM 671 C C . LYS A 1 83 ? 10.876 4.390 -11.630 1.00 81.06 83 LYS A C 1
ATOM 673 O O . LYS A 1 83 ? 10.926 5.609 -11.782 1.00 81.06 83 LYS A O 1
ATOM 678 N N . ASP A 1 84 ? 9.761 3.727 -11.349 1.00 78.00 84 ASP A N 1
ATOM 679 C CA . ASP A 1 84 ? 8.515 4.390 -10.961 1.00 78.00 84 ASP A CA 1
ATOM 680 C C . ASP A 1 84 ? 8.407 4.418 -9.436 1.00 78.00 84 ASP A C 1
ATOM 682 O O . ASP A 1 84 ? 8.841 3.478 -8.765 1.00 78.00 84 ASP A O 1
ATOM 686 N N . ARG A 1 85 ? 7.898 5.515 -8.875 1.00 84.62 85 ARG A N 1
ATOM 687 C CA . ARG A 1 85 ? 7.927 5.786 -7.430 1.00 84.62 85 ARG A CA 1
ATOM 688 C C . ARG A 1 85 ? 6.566 6.289 -6.994 1.00 84.62 85 ARG A C 1
ATOM 690 O O . ARG A 1 85 ? 6.083 7.271 -7.549 1.00 84.62 85 ARG A O 1
ATOM 697 N N . TYR A 1 86 ? 5.996 5.671 -5.968 1.00 80.12 86 TYR A N 1
ATOM 698 C CA . TYR A 1 86 ? 4.734 6.120 -5.398 1.00 80.12 86 TYR A CA 1
ATOM 699 C C . TYR A 1 86 ? 4.746 6.093 -3.872 1.00 80.12 86 TYR A C 1
ATOM 701 O O . TYR A 1 86 ? 5.409 5.270 -3.236 1.00 80.12 86 TYR A O 1
ATOM 709 N N . PHE A 1 87 ? 3.984 7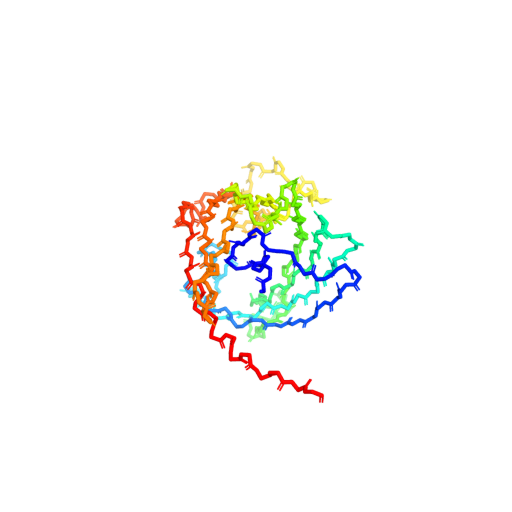.020 -3.296 1.00 85.31 87 PHE A N 1
ATOM 710 C CA . PHE A 1 87 ? 3.717 7.091 -1.865 1.00 85.31 87 PHE A CA 1
ATOM 711 C C . PHE A 1 87 ? 2.362 6.468 -1.554 1.00 85.31 87 PHE A C 1
ATOM 713 O O . PHE A 1 87 ? 1.387 6.722 -2.252 1.00 85.31 87 PHE A O 1
ATOM 720 N N . SER A 1 88 ? 2.292 5.693 -0.486 1.00 87.31 88 SER A N 1
ATOM 721 C CA . SER A 1 88 ? 1.073 5.085 0.027 1.00 87.31 88 SER A CA 1
ATOM 722 C C . SER A 1 88 ? 0.770 5.634 1.410 1.00 87.31 88 SER A C 1
ATOM 724 O O . SER A 1 88 ? 1.672 5.794 2.233 1.00 87.31 88 SER A O 1
ATOM 726 N N . ILE A 1 89 ? -0.506 5.881 1.672 1.00 89.69 89 ILE A N 1
ATOM 727 C CA . ILE A 1 89 ? -1.019 6.229 2.993 1.00 89.69 89 ILE A CA 1
ATOM 728 C C . ILE A 1 89 ? -2.146 5.275 3.354 1.00 89.69 89 ILE A C 1
ATOM 730 O O . ILE A 1 89 ? -2.996 4.956 2.522 1.00 89.69 89 ILE A O 1
ATOM 734 N N . LYS A 1 90 ? -2.163 4.841 4.607 1.00 91.25 90 LYS A N 1
ATOM 735 C CA . LYS A 1 90 ? -3.232 4.039 5.183 1.00 91.25 90 LYS A CA 1
ATOM 736 C C . LYS A 1 90 ? -3.583 4.581 6.552 1.00 91.25 90 LYS A C 1
ATOM 738 O O . LYS A 1 90 ? -2.709 4.810 7.382 1.00 91.25 90 LYS A O 1
ATOM 743 N N . LEU A 1 91 ? -4.874 4.749 6.777 1.00 91.44 91 LEU A N 1
ATOM 744 C CA . LEU A 1 91 ? -5.452 5.234 8.016 1.00 91.44 91 LEU A CA 1
ATOM 745 C C . LEU A 1 91 ? -6.414 4.179 8.556 1.00 91.44 91 LEU A C 1
ATOM 747 O O . LEU A 1 91 ? -7.222 3.635 7.805 1.00 91.44 91 LEU A O 1
ATOM 751 N N . GLN A 1 92 ? -6.349 3.907 9.853 1.00 93.31 92 GLN A N 1
ATOM 752 C CA . GLN A 1 92 ? -7.255 3.008 10.563 1.00 93.31 92 GLN A CA 1
ATOM 753 C C . GLN A 1 92 ? -8.166 3.838 11.479 1.00 93.31 92 GLN A C 1
ATOM 755 O O . GLN A 1 92 ? -7.837 4.038 12.648 1.00 93.31 92 GLN A O 1
ATOM 760 N N . PRO A 1 93 ? -9.308 4.344 10.977 1.00 90.38 93 PRO A N 1
ATOM 761 C CA . PRO A 1 93 ? -10.255 5.087 11.806 1.00 90.38 93 PRO A CA 1
ATOM 762 C C . PRO A 1 93 ? -10.914 4.214 12.879 1.00 90.38 93 PRO A C 1
ATOM 764 O O . PRO A 1 93 ? -11.263 4.715 13.945 1.00 90.38 93 PRO A O 1
ATOM 767 N N . ILE A 1 94 ? -11.096 2.913 12.614 1.00 90.38 94 ILE A N 1
ATOM 768 C CA . ILE A 1 94 ? -11.725 1.986 13.557 1.00 90.38 94 ILE A CA 1
ATOM 769 C C . ILE A 1 94 ? -10.768 0.839 13.837 1.00 90.38 94 ILE A C 1
ATOM 771 O O . ILE A 1 94 ? -10.474 0.016 12.966 1.00 90.38 94 ILE A O 1
ATOM 775 N N . LYS A 1 95 ? -10.307 0.757 15.082 1.00 88.75 95 LYS A N 1
ATOM 776 C CA . LYS A 1 95 ? -9.519 -0.371 15.568 1.00 88.75 95 LYS A CA 1
ATOM 777 C C . LYS A 1 95 ? -10.437 -1.441 16.143 1.00 88.75 95 LYS A C 1
ATOM 779 O O . LYS A 1 95 ? -11.407 -1.141 16.841 1.00 88.75 95 LYS A O 1
ATOM 784 N N . GLU A 1 96 ? -10.117 -2.696 15.856 1.00 88.19 96 GLU A N 1
ATOM 785 C CA . GLU A 1 96 ? -10.804 -3.820 16.477 1.00 88.19 96 GLU A CA 1
ATOM 786 C C . GLU A 1 96 ? -10.532 -3.838 17.987 1.00 88.19 96 GLU A C 1
ATOM 788 O O . GLU A 1 96 ? -9.397 -3.679 18.438 1.00 88.19 96 GLU A O 1
ATOM 793 N N . VAL A 1 97 ? -11.590 -4.052 18.769 1.00 84.38 97 VAL A N 1
ATOM 794 C CA . VAL A 1 97 ? -11.515 -4.202 20.223 1.00 84.38 97 VAL A CA 1
ATOM 795 C C . VAL A 1 97 ? -12.023 -5.590 20.586 1.00 84.38 97 VAL A C 1
ATOM 797 O O . VAL A 1 97 ? -13.132 -5.969 20.200 1.00 84.38 97 VAL A O 1
ATOM 800 N N . LYS A 1 98 ? -11.220 -6.350 21.340 1.00 80.19 98 LYS A N 1
ATOM 801 C CA . LYS A 1 98 ? -11.591 -7.696 21.791 1.00 80.19 98 LYS A CA 1
ATOM 802 C C . LYS A 1 98 ? -12.896 -7.642 22.594 1.00 80.19 98 LYS A C 1
ATOM 804 O O . LYS A 1 98 ? -13.062 -6.785 23.456 1.00 80.19 98 LYS A O 1
ATOM 809 N N . GLY A 1 99 ? -13.830 -8.538 22.278 1.00 76.19 99 GLY A N 1
ATOM 810 C CA . GLY A 1 99 ? -15.161 -8.586 22.898 1.00 76.19 99 GLY A CA 1
ATOM 811 C C . GLY A 1 99 ? -16.213 -7.674 22.256 1.00 76.19 99 GLY A C 1
ATOM 812 O O . GLY A 1 99 ? -17.385 -7.775 22.607 1.00 76.19 99 GLY A O 1
ATOM 813 N N . LYS A 1 100 ? -15.843 -6.822 21.290 1.00 84.62 100 LYS A N 1
ATOM 814 C CA . LYS A 1 100 ? -16.803 -6.030 20.507 1.00 84.62 100 LYS A CA 1
ATOM 815 C C . LYS A 1 100 ? -17.063 -6.676 19.148 1.00 84.62 100 LYS A C 1
ATOM 817 O O . LYS A 1 100 ? -16.172 -7.295 18.565 1.00 84.62 100 LYS A O 1
ATOM 822 N N . TRP A 1 101 ? -18.286 -6.536 18.638 1.00 84.00 101 TRP A N 1
ATOM 823 C CA . TRP A 1 101 ? -18.714 -7.213 17.408 1.00 84.00 101 TRP A CA 1
ATOM 824 C C . TRP A 1 101 ? -18.168 -6.559 16.132 1.00 84.00 101 TRP A C 1
ATOM 826 O O . TRP A 1 101 ? -17.930 -7.253 15.147 1.00 84.00 101 TRP A O 1
ATOM 836 N N . TRP A 1 102 ? -17.925 -5.245 16.146 1.00 86.06 102 TRP A N 1
ATOM 837 C CA . TRP A 1 102 ? -17.502 -4.524 14.948 1.00 86.06 102 TRP A CA 1
ATOM 838 C C . TRP A 1 102 ? -16.081 -4.907 14.494 1.00 86.06 102 TRP A C 1
ATOM 840 O O . TRP A 1 102 ? -15.221 -5.216 15.334 1.00 86.06 102 TRP A O 1
ATOM 850 N N . PRO A 1 103 ? -15.825 -4.911 13.172 1.00 90.06 103 PRO A N 1
ATOM 851 C CA . PRO A 1 103 ? -14.495 -5.133 12.621 1.00 90.06 103 PRO A CA 1
ATOM 852 C C . PRO A 1 103 ? -13.613 -3.888 12.783 1.00 90.06 103 PRO A C 1
ATOM 854 O O . PRO A 1 103 ? -14.097 -2.777 13.007 1.00 90.06 103 PRO A O 1
ATOM 857 N N . SER A 1 104 ? -12.305 -4.066 12.625 1.00 91.56 104 SER A N 1
ATOM 858 C CA . SER A 1 104 ? -11.421 -2.952 12.302 1.00 91.56 104 SER A CA 1
ATOM 859 C C . SER A 1 104 ? -11.704 -2.472 10.882 1.00 91.56 104 SER A C 1
ATOM 861 O O . SER A 1 104 ? -11.933 -3.293 9.998 1.00 91.56 104 SER A O 1
ATOM 863 N N . ILE A 1 105 ? -11.654 -1.161 10.659 1.00 91.00 105 ILE A N 1
ATOM 864 C CA . ILE A 1 105 ? -11.766 -0.546 9.338 1.00 91.00 105 ILE A CA 1
ATOM 865 C C . ILE A 1 105 ? -10.504 0.265 9.074 1.00 91.00 105 ILE A C 1
ATOM 867 O O . ILE A 1 105 ? -10.111 1.089 9.902 1.00 91.00 105 ILE A O 1
ATOM 871 N N . ALA A 1 106 ? -9.912 0.061 7.900 1.00 91.31 106 ALA A N 1
ATOM 872 C CA . ALA A 1 106 ? -8.862 0.907 7.362 1.00 91.31 106 ALA A CA 1
ATOM 873 C C . ALA A 1 106 ? -9.229 1.418 5.973 1.00 91.31 106 ALA A C 1
ATOM 875 O O . ALA A 1 106 ? -9.859 0.729 5.175 1.00 91.31 106 ALA A O 1
ATOM 876 N N . ILE A 1 107 ? -8.776 2.623 5.673 1.00 90.38 107 ILE A N 1
ATOM 877 C CA . ILE A 1 107 ? -8.829 3.229 4.350 1.00 90.38 107 ILE A CA 1
ATOM 878 C C . ILE A 1 107 ? -7.406 3.526 3.909 1.00 90.38 107 ILE A C 1
ATOM 880 O O . ILE A 1 107 ? -6.551 3.853 4.731 1.00 90.38 107 ILE A O 1
ATOM 884 N N . GLY A 1 108 ? -7.128 3.416 2.621 1.00 88.38 108 GLY A N 1
ATOM 885 C CA . GLY A 1 108 ? -5.816 3.771 2.112 1.00 88.38 108 GLY A CA 1
ATOM 886 C C . GLY A 1 108 ? -5.837 4.204 0.665 1.00 88.38 108 GLY A C 1
ATOM 887 O O . GLY A 1 108 ? -6.817 4.029 -0.062 1.00 88.38 108 GLY A O 1
ATOM 888 N N . SER A 1 109 ? -4.736 4.825 0.272 1.00 85.81 109 SER A N 1
ATOM 889 C CA . SER A 1 109 ? -4.526 5.320 -1.074 1.00 85.81 109 SER A CA 1
ATOM 890 C C . SER A 1 109 ? -3.069 5.165 -1.473 1.00 85.81 109 SER A C 1
ATOM 892 O O . SER A 1 109 ? -2.165 5.475 -0.695 1.00 85.81 109 SER A O 1
ATOM 894 N N . ASN A 1 110 ? -2.859 4.726 -2.710 1.00 83.44 110 ASN A N 1
ATOM 895 C CA . ASN A 1 110 ? -1.567 4.759 -3.376 1.00 83.44 110 ASN A CA 1
ATOM 896 C C . ASN A 1 110 ? -1.535 5.958 -4.327 1.00 83.44 110 ASN A C 1
ATOM 898 O O . ASN A 1 110 ? -2.453 6.157 -5.125 1.00 83.44 110 ASN A O 1
ATOM 902 N N . ASP A 1 111 ? -0.461 6.736 -4.247 1.00 75.88 111 ASP A N 1
ATOM 903 C CA . ASP A 1 111 ? -0.232 7.980 -4.983 1.00 75.88 111 ASP A CA 1
ATOM 904 C C . ASP A 1 111 ? -1.409 8.983 -4.864 1.00 75.88 111 ASP A C 1
ATOM 906 O O . ASP A 1 111 ? -2.037 9.342 -5.867 1.00 75.88 111 ASP A O 1
ATOM 910 N N . PRO A 1 112 ? -1.770 9.426 -3.637 1.00 64.06 112 PRO A N 1
ATOM 911 C CA . PRO A 1 112 ? -2.854 10.393 -3.433 1.00 64.06 112 PRO A CA 1
ATOM 912 C C . PRO A 1 112 ? -2.495 11.796 -3.952 1.00 64.06 112 PRO A C 1
ATOM 914 O O . PRO A 1 112 ? -3.370 12.538 -4.407 1.00 64.06 112 PRO A O 1
ATOM 917 N N . VAL A 1 113 ? -1.207 12.159 -3.911 1.00 59.66 113 VAL A N 1
ATOM 918 C CA . VAL A 1 113 ? -0.678 13.470 -4.304 1.00 59.66 113 VAL A CA 1
ATOM 919 C C . VAL A 1 113 ? 0.489 13.263 -5.265 1.00 59.66 113 VAL A C 1
ATOM 921 O O . VAL A 1 113 ? 1.480 12.636 -4.909 1.00 59.66 113 VAL A O 1
ATOM 924 N N . THR A 1 114 ? 0.386 13.837 -6.466 1.00 55.00 114 THR A N 1
ATOM 925 C CA . THR A 1 114 ? 1.483 13.888 -7.440 1.00 55.00 114 THR A CA 1
ATOM 926 C C . THR A 1 114 ? 1.917 15.334 -7.647 1.00 55.00 114 THR A C 1
ATOM 928 O O . THR A 1 114 ? 1.073 16.223 -7.772 1.00 55.00 114 THR A O 1
ATOM 931 N N . THR A 1 115 ? 3.227 15.565 -7.686 1.00 49.53 115 THR A N 1
ATOM 932 C CA . THR A 1 115 ? 3.851 16.890 -7.843 1.00 49.53 115 THR A CA 1
ATOM 933 C C . THR A 1 115 ? 4.069 17.279 -9.309 1.00 49.53 115 THR A C 1
ATOM 935 O O . THR A 1 115 ? 4.773 18.240 -9.590 1.00 49.53 115 THR A O 1
ATOM 938 N N . SER A 1 116 ? 3.538 16.518 -10.273 1.00 52.50 116 SER A N 1
ATOM 939 C CA . SER A 1 116 ? 3.768 16.778 -11.699 1.00 52.50 116 SER A CA 1
ATOM 940 C C . SER A 1 116 ? 2.587 17.473 -12.374 1.00 52.50 116 SER A C 1
ATOM 942 O O . SER A 1 116 ? 1.463 16.969 -12.337 1.00 52.50 116 SER A O 1
ATOM 944 N N . ASP A 1 117 ? 2.881 18.529 -13.140 1.00 49.44 117 ASP A N 1
ATOM 945 C CA . ASP A 1 117 ? 1.940 19.265 -14.012 1.00 49.44 117 ASP A CA 1
ATOM 946 C C . ASP A 1 117 ? 1.244 18.386 -15.068 1.00 49.44 117 ASP A C 1
ATOM 948 O O . ASP A 1 117 ? 0.278 18.785 -15.717 1.00 49.44 117 ASP A O 1
ATOM 952 N N . LYS A 1 118 ? 1.690 17.134 -15.223 1.00 50.03 118 LYS A N 1
ATOM 953 C CA . LYS A 1 118 ? 1.072 16.124 -16.090 1.00 50.03 118 LYS A CA 1
ATOM 954 C C . LYS A 1 118 ? -0.194 15.480 -15.504 1.00 50.03 118 LYS A C 1
ATOM 956 O O . LYS A 1 118 ? -0.824 14.676 -16.188 1.00 50.03 118 LYS A O 1
ATOM 961 N N . LYS A 1 119 ? -0.594 15.825 -14.271 1.00 47.28 119 LYS A N 1
ATOM 962 C CA . LYS A 1 119 ? -1.789 15.291 -13.581 1.00 47.28 119 LYS A CA 1
ATOM 963 C C . LYS A 1 119 ? -3.082 15.453 -14.395 1.00 47.28 119 LYS A C 1
ATOM 965 O O . LYS A 1 119 ? -3.907 14.542 -14.386 1.00 47.28 119 LYS A O 1
ATOM 970 N N . ASN A 1 120 ? -3.207 16.566 -15.124 1.00 48.75 120 ASN A N 1
ATOM 971 C CA . ASN A 1 120 ? -4.393 16.946 -15.906 1.00 48.75 120 ASN A CA 1
ATOM 972 C C . ASN A 1 120 ? -4.133 17.006 -17.423 1.00 48.75 120 ASN A C 1
ATOM 974 O O . ASN A 1 120 ? -4.934 17.569 -18.163 1.00 48.75 120 ASN A O 1
ATOM 978 N N . ARG A 1 121 ? -3.018 16.438 -17.901 1.00 49.69 121 ARG A N 1
ATOM 979 C CA . ARG A 1 121 ? -2.687 16.385 -19.332 1.00 49.69 121 ARG A CA 1
ATOM 980 C C . ARG A 1 121 ? -3.546 15.321 -20.020 1.00 49.69 121 ARG A C 1
ATOM 982 O O . ARG A 1 121 ? -3.156 14.157 -20.129 1.00 49.69 121 ARG A O 1
ATOM 989 N N . THR A 1 122 ? -4.759 15.713 -20.413 1.00 53.09 122 THR A N 1
ATOM 990 C CA . THR A 1 122 ? -5.711 14.878 -21.168 1.00 53.09 122 THR A CA 1
ATOM 991 C C . THR A 1 122 ? -5.234 14.585 -22.592 1.00 53.09 122 THR A C 1
ATOM 993 O O . THR A 1 122 ? -5.694 13.626 -23.203 1.00 53.09 122 THR A O 1
ATOM 996 N N . ASP A 1 123 ? -4.266 15.359 -23.078 1.00 52.75 123 ASP A N 1
ATOM 997 C CA . ASP A 1 123 ? -3.615 15.270 -24.386 1.00 52.75 123 ASP A CA 1
ATOM 998 C C . ASP A 1 123 ? -2.60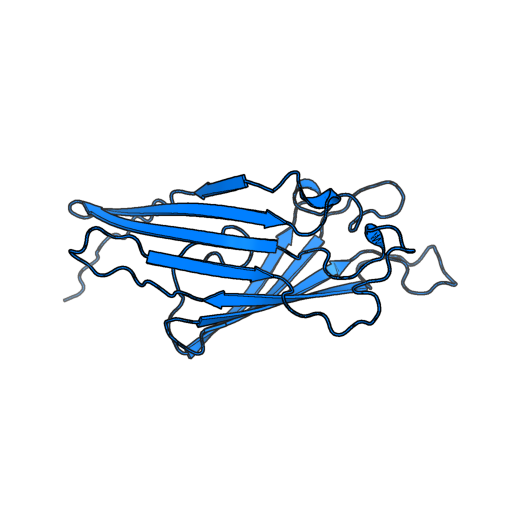7 14.116 -24.513 1.00 52.75 123 ASP A C 1
ATOM 1000 O O . ASP A 1 123 ? -2.236 13.743 -25.623 1.00 52.75 123 ASP A O 1
ATOM 1004 N N . LEU A 1 124 ? -2.163 13.524 -23.399 1.00 54.59 124 LEU A N 1
ATOM 1005 C CA . LEU A 1 124 ? -1.256 12.373 -23.418 1.00 54.59 124 LEU A CA 1
ATOM 1006 C C . LEU A 1 124 ? -2.035 11.060 -23.242 1.00 54.59 124 LEU A C 1
ATOM 1008 O O . LEU A 1 124 ? -2.914 11.012 -22.374 1.00 54.59 124 LEU A O 1
ATOM 1012 N N . PRO A 1 125 ? -1.707 9.978 -23.980 1.00 54.00 125 PRO A N 1
ATOM 1013 C CA . PRO A 1 125 ? -2.269 8.650 -23.720 1.00 54.00 125 PRO A CA 1
ATOM 1014 C C . PRO A 1 125 ? -1.968 8.204 -22.281 1.00 54.00 125 PRO A C 1
ATOM 1016 O O . PRO A 1 125 ? -0.912 8.547 -21.740 1.00 54.00 125 PRO A O 1
ATOM 1019 N N . GLU A 1 126 ? -2.891 7.467 -21.646 1.00 56.12 126 GLU A N 1
ATOM 1020 C CA . GLU A 1 126 ? -2.848 7.196 -20.197 1.00 56.12 126 GLU A CA 1
ATOM 1021 C C . GLU A 1 126 ? -1.527 6.564 -19.732 1.00 56.12 126 GLU A C 1
ATOM 1023 O O . GLU A 1 126 ? -1.024 6.952 -18.678 1.00 56.12 126 GLU A O 1
ATOM 1028 N N . ARG A 1 127 ? -0.910 5.705 -20.556 1.00 54.91 127 ARG A N 1
ATOM 1029 C CA . ARG A 1 127 ? 0.431 5.118 -20.359 1.00 54.91 127 ARG A CA 1
ATOM 1030 C C . ARG A 1 127 ? 1.564 6.106 -20.055 1.00 54.91 127 ARG A C 1
ATOM 1032 O O . ARG A 1 127 ? 2.547 5.736 -19.427 1.00 54.91 127 ARG A O 1
ATOM 1039 N N . ASN A 1 128 ? 1.446 7.349 -20.524 1.00 54.44 128 ASN A N 1
ATOM 1040 C CA . ASN A 1 128 ? 2.463 8.396 -20.373 1.00 54.44 128 ASN A CA 1
ATOM 1041 C C . ASN A 1 128 ? 2.152 9.354 -19.212 1.00 54.44 128 ASN A C 1
ATOM 1043 O O . ASN A 1 128 ? 2.858 10.349 -19.017 1.00 54.44 128 ASN A O 1
ATOM 1047 N N . ARG A 1 129 ? 1.072 9.096 -18.465 1.00 62.12 129 ARG A N 1
ATOM 1048 C CA . ARG A 1 129 ? 0.679 9.879 -17.295 1.00 62.12 129 ARG A CA 1
ATOM 1049 C C . ARG A 1 129 ? 1.254 9.228 -16.036 1.00 62.12 129 ARG A C 1
ATOM 1051 O O . ARG A 1 129 ? 1.289 8.009 -15.911 1.00 62.12 129 ARG A O 1
ATOM 1058 N N . ASN A 1 130 ? 1.649 10.052 -15.067 1.00 61.69 130 ASN A N 1
ATOM 1059 C CA . ASN A 1 130 ? 2.052 9.568 -13.745 1.00 61.69 130 ASN A CA 1
ATOM 1060 C C . ASN A 1 130 ? 0.868 8.894 -13.028 1.00 61.69 130 ASN A C 1
ATOM 1062 O O . ASN A 1 130 ? -0.288 9.009 -13.459 1.00 61.69 130 ASN A O 1
ATOM 1066 N N . GLN A 1 131 ? 1.140 8.274 -11.878 1.00 63.72 131 GLN A N 1
ATOM 1067 C CA . GLN A 1 131 ? 0.143 7.594 -11.047 1.00 63.72 131 GLN A CA 1
ATOM 1068 C C . GLN A 1 131 ? -0.303 6.239 -11.602 1.00 63.72 131 GLN A C 1
ATOM 1070 O O . GLN A 1 131 ? -1.482 5.880 -11.554 1.00 63.72 131 GLN A O 1
ATOM 1075 N N . ILE A 1 132 ? 0.663 5.474 -12.117 1.00 67.06 132 ILE A N 1
ATOM 1076 C CA . ILE A 1 132 ? 0.433 4.149 -12.695 1.00 67.06 132 ILE A CA 1
ATOM 1077 C C . ILE A 1 132 ? -0.167 3.190 -11.665 1.00 67.06 132 ILE A C 1
ATOM 1079 O O . ILE A 1 132 ? -1.045 2.404 -12.012 1.00 67.06 132 ILE A O 1
ATOM 1083 N N . PHE A 1 133 ? 0.255 3.293 -10.400 1.00 70.81 133 PHE A N 1
ATOM 1084 C CA . PHE A 1 133 ? -0.229 2.438 -9.318 1.00 70.81 133 PHE A CA 1
ATOM 1085 C C . PHE A 1 133 ? -1.342 3.056 -8.455 1.00 70.81 133 PHE A C 1
ATOM 1087 O O . PHE A 1 133 ? -1.665 2.525 -7.388 1.00 70.81 133 PHE A O 1
ATOM 1094 N N . SER A 1 134 ? -1.941 4.170 -8.892 1.00 79.31 134 SER A N 1
ATOM 1095 C CA . SER A 1 134 ? -2.882 4.904 -8.048 1.00 79.31 134 SER A CA 1
ATOM 1096 C C . SER A 1 134 ? -4.209 4.183 -7.877 1.00 79.31 134 SER A C 1
ATOM 1098 O O . SER A 1 134 ? -4.933 3.892 -8.837 1.00 79.31 134 SER A O 1
ATOM 1100 N N . ASN A 1 135 ? -4.515 3.898 -6.617 1.00 81.06 135 ASN A N 1
ATOM 1101 C CA . ASN A 1 135 ? -5.739 3.247 -6.196 1.00 81.06 135 ASN A CA 1
ATOM 1102 C C . ASN A 1 135 ? -6.171 3.762 -4.826 1.00 81.06 135 ASN A C 1
ATOM 1104 O O . ASN A 1 135 ? -5.371 4.308 -4.063 1.00 81.06 135 ASN A O 1
ATOM 1108 N N . TYR A 1 136 ? -7.447 3.565 -4.543 1.00 86.00 136 TYR A N 1
ATOM 1109 C CA . TYR A 1 136 ? -8.078 3.817 -3.262 1.00 86.00 136 TYR A CA 1
ATOM 1110 C C . TYR A 1 136 ? -8.692 2.513 -2.787 1.00 86.00 136 TYR A C 1
ATOM 1112 O O . TYR A 1 136 ? -9.250 1.756 -3.586 1.00 86.00 136 TYR A O 1
ATOM 1120 N N . TYR A 1 137 ? -8.601 2.241 -1.495 1.00 86.69 137 TYR A N 1
ATOM 1121 C CA . TYR A 1 137 ? -9.216 1.057 -0.928 1.00 86.69 137 TYR A CA 1
ATOM 1122 C C . TYR A 1 137 ? -9.820 1.333 0.440 1.00 86.69 137 TYR A C 1
ATOM 1124 O O . TYR A 1 137 ? -9.380 2.209 1.188 1.00 86.69 137 TYR A O 1
ATOM 1132 N N . ILE A 1 138 ? -10.809 0.514 0.767 1.00 89.00 138 ILE A N 1
ATOM 1133 C CA . ILE A 1 138 ? -11.333 0.331 2.112 1.00 89.00 138 ILE A CA 1
ATOM 1134 C C . ILE A 1 138 ? -11.181 -1.144 2.466 1.00 89.00 138 ILE A C 1
ATOM 1136 O O . ILE A 1 138 ? -11.415 -2.013 1.630 1.00 89.00 138 ILE A O 1
ATOM 1140 N N . ALA A 1 139 ? -10.748 -1.429 3.684 1.00 89.81 139 ALA A N 1
ATOM 1141 C CA . ALA A 1 139 ? -10.557 -2.771 4.195 1.00 89.81 139 ALA A CA 1
ATOM 1142 C C . ALA A 1 139 ? -11.236 -2.902 5.556 1.00 89.81 139 ALA A C 1
ATOM 1144 O O . ALA A 1 139 ? -11.162 -1.997 6.384 1.00 89.81 139 ALA A O 1
ATOM 1145 N N . ALA A 1 140 ? -11.863 -4.046 5.782 1.00 89.81 140 ALA A N 1
ATOM 1146 C CA . ALA A 1 140 ? -12.423 -4.463 7.047 1.00 89.81 140 ALA A CA 1
ATOM 1147 C C . ALA A 1 140 ? -11.742 -5.764 7.489 1.00 89.81 140 ALA A C 1
ATOM 1149 O O . ALA A 1 140 ? -11.669 -6.720 6.715 1.00 89.81 140 ALA A O 1
ATOM 1150 N N . THR A 1 141 ? -11.255 -5.801 8.728 1.00 88.31 141 THR A N 1
ATOM 1151 C CA . THR A 1 141 ? -10.695 -7.009 9.347 1.00 88.31 141 THR A CA 1
ATOM 1152 C C . THR A 1 141 ? -11.475 -7.379 10.596 1.00 88.31 141 THR A C 1
ATOM 1154 O O . THR A 1 141 ? -11.734 -6.516 11.435 1.00 88.31 141 THR A O 1
ATOM 1157 N N . LYS A 1 142 ? -11.758 -8.669 10.779 1.00 87.81 142 LYS A N 1
ATOM 1158 C CA . LYS A 1 142 ? -12.228 -9.225 12.048 1.00 87.81 142 LYS A CA 1
ATOM 1159 C C . LYS A 1 142 ? -11.375 -10.414 12.468 1.00 87.81 142 LYS A C 1
ATOM 1161 O O . LYS A 1 142 ? -11.126 -11.291 11.643 1.00 87.81 142 LYS A O 1
ATOM 1166 N N . HIS A 1 143 ? -11.012 -10.474 13.744 1.00 87.56 143 HIS A N 1
ATOM 1167 C CA . HIS A 1 143 ? -10.400 -11.657 14.337 1.00 87.56 143 HIS A CA 1
ATOM 1168 C C . HIS A 1 143 ? -11.394 -12.371 15.250 1.00 87.56 143 HIS A C 1
ATOM 1170 O O . HIS A 1 143 ? -12.066 -11.758 16.082 1.00 87.56 143 HIS A O 1
ATOM 1176 N N . ILE A 1 144 ? -11.489 -13.687 15.087 1.00 84.12 144 ILE A N 1
ATOM 1177 C CA . ILE A 1 144 ? -12.320 -14.560 15.908 1.00 84.12 144 ILE A CA 1
ATOM 1178 C C . ILE A 1 144 ? -11.400 -15.546 16.616 1.00 84.12 144 ILE A C 1
ATOM 1180 O O . ILE A 1 144 ? -10.787 -16.410 15.989 1.00 84.12 144 ILE A O 1
ATOM 1184 N N . ASP A 1 145 ? -11.329 -15.415 17.937 1.00 81.94 145 ASP A N 1
ATOM 1185 C CA . ASP A 1 145 ? -10.674 -16.393 18.797 1.00 81.94 145 ASP A CA 1
ATOM 1186 C C . ASP A 1 145 ? -11.650 -17.556 19.031 1.00 81.94 145 ASP A C 1
ATOM 1188 O O . ASP A 1 145 ? -12.673 -17.391 19.701 1.00 81.94 145 ASP A O 1
ATOM 1192 N N . TRP A 1 146 ? -11.351 -18.740 18.494 1.00 76.69 146 TRP A N 1
ATOM 1193 C CA . TRP A 1 146 ? -12.090 -19.964 18.793 1.00 76.69 146 TRP A CA 1
ATOM 1194 C C . TRP A 1 146 ? -11.167 -21.007 19.424 1.00 76.69 146 TRP A C 1
ATOM 1196 O O . TRP A 1 146 ? -10.329 -21.621 18.763 1.00 76.69 146 TRP A O 1
ATOM 1206 N N . LYS A 1 147 ? -11.352 -21.236 20.730 1.00 82.25 147 LYS A N 1
ATOM 1207 C CA . LYS A 1 147 ? -10.492 -22.103 21.553 1.00 82.25 147 LYS A CA 1
ATOM 1208 C C . LYS A 1 147 ? -9.027 -21.644 21.472 1.00 82.25 147 LYS A C 1
ATOM 1210 O O . LYS A 1 147 ? -8.722 -20.541 21.907 1.00 82.25 147 LYS A O 1
ATOM 1215 N N . GLN A 1 148 ? -8.141 -22.482 20.934 1.00 79.38 148 GLN A N 1
ATOM 1216 C CA . GLN A 1 148 ? -6.714 -22.198 20.738 1.00 79.38 148 GLN A CA 1
ATOM 1217 C C . GLN A 1 148 ? -6.401 -21.664 19.328 1.00 79.38 148 GLN A C 1
ATOM 1219 O O . GLN A 1 148 ? -5.239 -21.453 18.997 1.00 79.38 148 GLN A O 1
ATOM 1224 N N . HIS A 1 149 ? -7.416 -21.459 18.484 1.00 76.81 149 HIS A N 1
ATOM 1225 C CA . HIS A 1 149 ? -7.253 -20.979 17.115 1.00 76.81 149 HIS A CA 1
ATOM 1226 C C . HIS A 1 149 ? -7.700 -19.521 16.999 1.00 76.81 149 HIS A C 1
ATOM 1228 O O . HIS A 1 149 ? -8.732 -19.137 17.547 1.00 76.81 149 HIS A O 1
ATOM 1234 N N . ASN A 1 150 ? -6.944 -18.719 16.252 1.00 78.81 150 ASN A N 1
ATOM 1235 C CA . ASN A 1 150 ? -7.318 -17.356 15.890 1.00 78.81 150 ASN A CA 1
ATOM 1236 C C . ASN A 1 150 ? -7.566 -17.308 14.379 1.00 78.81 150 ASN A C 1
ATOM 1238 O O . ASN A 1 150 ? -6.673 -17.608 13.583 1.00 78.81 150 ASN A O 1
ATOM 1242 N N . PHE A 1 151 ? -8.792 -16.967 13.994 1.00 81.44 151 PHE A N 1
ATOM 1243 C CA . PHE A 1 151 ? -9.196 -16.828 12.601 1.00 81.44 151 PHE A CA 1
ATOM 1244 C C . PHE A 1 151 ? -9.293 -15.352 12.233 1.00 81.44 151 PHE A C 1
ATOM 1246 O O . PHE A 1 151 ? -10.090 -14.620 12.818 1.00 81.44 151 PHE A O 1
ATOM 1253 N N . GLY A 1 152 ? -8.514 -14.931 11.237 1.00 81.06 152 GLY A N 1
ATOM 1254 C CA . GLY A 1 152 ? -8.619 -13.609 10.628 1.00 81.06 152 GLY A CA 1
ATOM 1255 C C . GLY A 1 152 ? -9.494 -13.642 9.376 1.00 81.06 152 GLY A C 1
ATOM 1256 O O . GLY A 1 152 ? -9.287 -14.457 8.473 1.00 81.06 152 GLY A O 1
ATOM 1257 N N . PHE A 1 153 ? -10.459 -12.732 9.297 1.00 83.06 153 PHE A N 1
ATOM 1258 C CA . PHE A 1 153 ? -11.242 -12.474 8.094 1.00 83.06 153 PHE A CA 1
ATOM 1259 C C . PHE A 1 153 ? -10.931 -11.068 7.599 1.00 83.06 153 PHE A C 1
ATOM 1261 O O . PHE A 1 153 ? -11.155 -10.100 8.327 1.00 83.06 153 PHE A O 1
ATOM 1268 N N . HIS A 1 154 ? -10.445 -10.952 6.361 1.00 86.56 154 HIS A N 1
ATOM 1269 C CA . HIS A 1 154 ? -10.207 -9.665 5.713 1.00 86.56 154 HIS A CA 1
ATOM 1270 C C . HIS A 1 154 ? -11.072 -9.533 4.468 1.00 86.56 154 HIS A C 1
ATOM 1272 O O . HIS A 1 154 ? -11.033 -10.378 3.571 1.00 86.56 154 HIS A O 1
ATOM 1278 N N . LEU A 1 155 ? -11.808 -8.433 4.403 1.00 86.38 155 LEU A N 1
ATOM 1279 C CA . LEU A 1 155 ? -12.561 -8.023 3.233 1.00 86.38 155 LEU A CA 1
ATOM 1280 C C . LEU A 1 155 ? -12.093 -6.633 2.832 1.00 86.38 155 LEU A C 1
ATOM 1282 O O . LEU A 1 155 ? -12.216 -5.695 3.611 1.00 86.38 155 LEU A O 1
ATOM 1286 N N . ALA A 1 156 ? -11.585 -6.483 1.618 1.00 85.81 156 ALA A N 1
ATOM 1287 C CA . ALA A 1 156 ? -11.246 -5.188 1.067 1.00 85.81 156 ALA A CA 1
ATOM 1288 C C . ALA A 1 156 ? -11.995 -4.936 -0.233 1.00 85.81 156 ALA A C 1
ATOM 1290 O O . ALA A 1 156 ? -12.282 -5.846 -1.005 1.00 85.81 156 ALA A O 1
ATOM 1291 N N . TYR A 1 157 ? -12.284 -3.671 -0.486 1.00 84.69 157 TYR A N 1
ATOM 1292 C CA . TYR A 1 157 ? -12.709 -3.183 -1.782 1.00 84.69 157 TYR A CA 1
ATOM 1293 C C . TYR A 1 157 ? -11.659 -2.202 -2.279 1.00 84.69 157 TYR A C 1
ATOM 1295 O O . TYR A 1 157 ? -11.279 -1.277 -1.557 1.00 84.69 157 TYR A O 1
ATOM 1303 N N . ARG A 1 158 ? -11.184 -2.404 -3.508 1.00 85.88 158 ARG A N 1
ATOM 1304 C CA . ARG A 1 158 ? -10.175 -1.551 -4.137 1.00 85.88 158 ARG A CA 1
ATOM 1305 C C . ARG A 1 158 ? -10.692 -1.003 -5.457 1.00 85.88 158 ARG A C 1
ATOM 1307 O O . ARG A 1 158 ? -11.255 -1.735 -6.269 1.00 85.88 158 ARG A O 1
ATOM 1314 N N . HIS A 1 159 ? -10.438 0.280 -5.672 1.00 82.44 159 HIS A N 1
ATOM 1315 C CA . HIS A 1 159 ? -10.752 0.998 -6.894 1.00 82.44 159 HIS A CA 1
ATOM 1316 C C . HIS A 1 159 ? -9.499 1.678 -7.451 1.00 82.44 159 HIS A C 1
ATOM 1318 O O . HIS A 1 159 ? -8.822 2.441 -6.762 1.00 82.44 159 HIS A O 1
ATOM 1324 N N . TRP A 1 160 ? -9.193 1.401 -8.709 1.00 79.38 160 TRP A N 1
ATOM 1325 C CA . TRP A 1 160 ? -8.075 1.959 -9.450 1.00 79.38 160 TRP A CA 1
ATOM 1326 C C . TRP A 1 160 ? -8.495 3.211 -10.196 1.00 79.38 160 TRP A C 1
ATOM 1328 O O . TRP A 1 160 ? -9.530 3.244 -10.856 1.00 79.38 160 TRP A O 1
ATOM 1338 N N . LYS A 1 161 ? -7.637 4.229 -10.144 1.00 74.31 161 LYS A N 1
ATOM 1339 C CA . LYS A 1 161 ? -7.885 5.509 -10.809 1.00 74.31 161 LYS A CA 1
ATOM 1340 C C . LYS A 1 161 ? -7.783 5.422 -12.338 1.00 74.31 161 LYS A C 1
ATOM 1342 O O . LYS A 1 161 ? -8.402 6.215 -13.038 1.00 74.31 161 LYS A O 1
ATOM 1347 N N . ARG A 1 162 ? -6.950 4.515 -12.855 1.00 72.25 162 ARG A N 1
ATOM 1348 C CA . ARG A 1 162 ? -6.629 4.394 -14.286 1.00 72.25 162 ARG A CA 1
ATOM 1349 C C . ARG A 1 162 ? -7.439 3.288 -14.947 1.00 72.25 162 ARG A C 1
ATOM 1351 O O . ARG A 1 162 ? -7.569 2.200 -14.383 1.00 72.25 162 ARG A O 1
ATOM 1358 N N . SER A 1 163 ? -7.933 3.551 -16.156 1.00 69.62 163 SER A N 1
ATOM 1359 C CA . SER A 1 163 ? -8.850 2.649 -16.859 1.00 69.62 163 SER A CA 1
ATOM 1360 C C . SER A 1 163 ? -8.195 1.310 -17.219 1.00 69.62 163 SER A C 1
ATOM 1362 O O . SER A 1 163 ? -8.805 0.258 -17.029 1.00 69.62 163 SER A O 1
ATOM 1364 N N . TYR A 1 164 ? -6.912 1.321 -17.591 1.00 68.31 164 TYR A N 1
ATOM 1365 C CA . TYR A 1 164 ? -6.131 0.116 -17.898 1.00 68.31 164 TYR A CA 1
ATOM 1366 C C . TYR A 1 164 ? -5.866 -0.799 -16.682 1.00 68.31 164 TYR A C 1
ATOM 1368 O O . TYR A 1 164 ? -5.463 -1.948 -16.848 1.00 68.31 164 TYR A O 1
ATOM 1376 N N . ASN A 1 165 ? -6.112 -0.324 -15.453 1.00 71.75 165 ASN A N 1
ATOM 1377 C CA . ASN A 1 165 ? -6.026 -1.124 -14.222 1.00 71.75 165 ASN A CA 1
ATOM 1378 C C . ASN A 1 165 ? -7.401 -1.573 -13.702 1.00 71.75 165 ASN A C 1
ATOM 1380 O O . ASN A 1 165 ? -7.483 -2.245 -12.672 1.00 71.75 165 ASN A O 1
ATOM 1384 N N . SER A 1 166 ? -8.486 -1.222 -14.400 1.00 72.06 166 SER A N 1
ATOM 1385 C CA . SER A 1 166 ? -9.860 -1.500 -13.964 1.00 72.06 166 SER A CA 1
ATOM 1386 C C . SER A 1 166 ? -10.160 -2.987 -13.774 1.00 72.06 166 SER A C 1
ATOM 1388 O O . SER A 1 166 ? -11.000 -3.329 -12.947 1.00 72.06 166 SER A O 1
ATOM 1390 N N . LYS A 1 167 ? -9.416 -3.879 -14.442 1.00 73.06 167 LYS A N 1
ATOM 1391 C CA . LYS A 1 167 ? -9.479 -5.338 -14.244 1.00 73.06 167 LYS A CA 1
ATOM 1392 C C . LYS A 1 167 ? -9.236 -5.792 -12.799 1.00 73.06 167 LYS A C 1
ATOM 1394 O O . LYS A 1 167 ? -9.600 -6.904 -12.439 1.00 73.06 167 LYS A O 1
ATOM 1399 N N . TRP A 1 168 ? -8.608 -4.953 -11.975 1.00 74.50 168 TRP A N 1
ATOM 1400 C CA . TRP A 1 168 ? -8.351 -5.219 -10.558 1.00 74.50 168 TRP A CA 1
ATOM 1401 C C . TRP A 1 168 ? -9.241 -4.399 -9.619 1.00 74.50 168 TRP A C 1
ATOM 1403 O O . TRP A 1 168 ? -8.941 -4.310 -8.421 1.00 74.50 168 TRP A O 1
ATOM 1413 N N . ASN A 1 169 ? -10.293 -3.772 -10.155 1.00 79.31 169 ASN A N 1
ATOM 1414 C CA . ASN A 1 169 ? -11.368 -3.197 -9.361 1.00 79.31 169 ASN A CA 1
ATOM 1415 C C . ASN A 1 169 ? -12.223 -4.316 -8.778 1.00 79.31 169 ASN A C 1
ATOM 1417 O O . ASN A 1 169 ? -12.583 -5.257 -9.482 1.00 79.31 169 ASN A O 1
ATOM 1421 N N . GLY A 1 170 ? -12.596 -4.174 -7.512 1.00 75.81 170 GLY A N 1
ATOM 1422 C CA . GLY A 1 170 ? -13.569 -5.058 -6.887 1.00 75.81 170 GLY A CA 1
ATOM 1423 C C . GLY A 1 170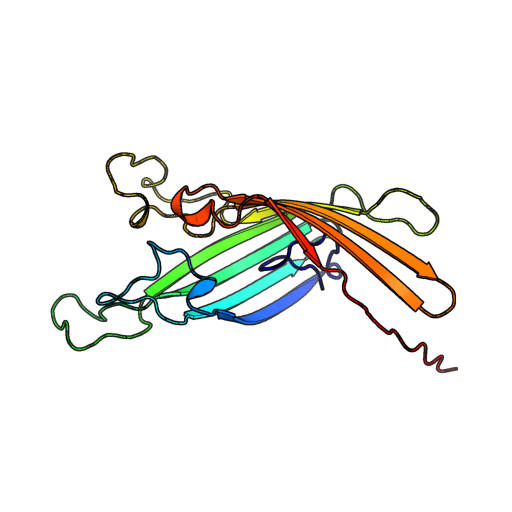 ? -13.168 -5.527 -5.499 1.00 75.81 170 GLY A C 1
ATOM 1424 O O . GLY A 1 170 ? -12.315 -4.934 -4.830 1.00 75.81 170 GLY A O 1
ATOM 1425 N N . LEU A 1 171 ? -13.845 -6.591 -5.071 1.00 72.31 171 LEU A N 1
ATOM 1426 C CA . LEU A 1 171 ? -13.625 -7.228 -3.783 1.00 72.31 171 LEU A CA 1
ATOM 1427 C C . LEU A 1 171 ? -12.325 -8.032 -3.814 1.00 72.31 171 LEU A C 1
ATOM 1429 O O . LEU A 1 171 ? -12.119 -8.896 -4.663 1.00 72.31 171 LEU A O 1
ATOM 1433 N N . VAL A 1 172 ? -11.458 -7.743 -2.856 1.00 68.38 172 VAL A N 1
ATOM 1434 C CA . VAL A 1 172 ? -10.204 -8.440 -2.606 1.00 68.38 172 VAL A CA 1
ATOM 1435 C C . VAL A 1 172 ? -10.296 -8.973 -1.182 1.00 68.38 172 VAL A C 1
ATOM 1437 O O . VAL A 1 172 ? -10.311 -8.203 -0.227 1.00 68.38 172 VAL A O 1
ATOM 1440 N N . GLY A 1 173 ? -10.411 -10.287 -1.026 1.00 56.28 173 GLY A N 1
ATOM 1441 C CA . GLY A 1 173 ? -10.500 -10.936 0.278 1.00 56.28 173 GLY A CA 1
ATOM 1442 C C . GLY A 1 173 ? -9.546 -12.115 0.338 1.00 56.28 173 GLY A C 1
ATOM 1443 O O . GLY A 1 173 ? -9.527 -12.945 -0.567 1.00 56.28 173 GLY A O 1
ATOM 1444 N N . VAL A 1 174 ? -8.744 -12.176 1.395 1.00 53.19 174 VAL A N 1
ATOM 1445 C CA . VAL A 1 174 ? -7.912 -13.336 1.726 1.00 53.19 174 VAL A CA 1
ATOM 1446 C C . VAL A 1 174 ? -8.194 -13.663 3.185 1.00 53.19 174 VAL A C 1
ATOM 1448 O O . VAL A 1 174 ? -8.126 -12.778 4.035 1.00 53.19 174 VAL A O 1
ATOM 1451 N N . SER A 1 175 ? -8.519 -14.920 3.480 1.00 38.94 175 SER A N 1
ATOM 1452 C CA . SER A 1 175 ? -8.500 -15.440 4.849 1.00 38.94 175 SER A CA 1
ATOM 1453 C C . SER A 1 175 ? -7.074 -15.909 5.149 1.00 38.94 175 SER A C 1
ATOM 1455 O O . SER A 1 175 ? -6.618 -16.859 4.508 1.00 38.94 175 SER A O 1
ATOM 1457 N N . PRO A 1 176 ? -6.318 -15.268 6.056 1.00 43.12 176 PRO A N 1
ATOM 1458 C CA . PRO A 1 176 ? -5.059 -15.809 6.517 1.00 43.12 176 PRO A CA 1
ATOM 1459 C C . PRO A 1 176 ? -5.360 -16.755 7.674 1.00 43.12 176 PRO A C 1
ATOM 1461 O O . PRO A 1 176 ? -5.778 -16.354 8.761 1.00 43.12 176 PRO A O 1
ATOM 1464 N N . PHE A 1 177 ? -5.119 -18.036 7.437 1.00 33.00 177 PHE A N 1
ATOM 1465 C CA . PHE A 1 177 ? -5.002 -19.018 8.498 1.00 33.00 177 PHE A CA 1
ATOM 1466 C C . PHE A 1 177 ? -3.669 -18.781 9.223 1.00 33.00 177 PHE A C 1
ATOM 1468 O O . PHE A 1 177 ? -2.610 -19.089 8.680 1.00 33.00 177 PHE A O 1
ATOM 1475 N N . ASN A 1 178 ? -3.700 -18.211 10.430 1.00 34.31 178 ASN A N 1
ATOM 1476 C CA . ASN A 1 178 ? -2.524 -18.120 11.296 1.00 34.31 178 ASN A CA 1
ATOM 1477 C C . ASN A 1 178 ? -2.674 -19.114 12.450 1.00 34.31 178 ASN A C 1
ATOM 1479 O O . ASN A 1 178 ? -3.398 -18.872 13.414 1.00 34.31 178 ASN A O 1
ATOM 1483 N N . LEU A 1 179 ? -1.961 -20.239 12.365 1.00 26.89 179 LEU A N 1
ATOM 1484 C CA . LEU A 1 179 ? -1.831 -21.186 13.468 1.00 26.89 179 LEU A CA 1
ATOM 1485 C C . LEU A 1 179 ? -0.822 -20.629 14.487 1.00 26.89 179 LEU A C 1
ATOM 1487 O O . LEU A 1 179 ? 0.361 -20.961 14.458 1.00 26.89 179 LEU A O 1
ATOM 1491 N N . LEU A 1 180 ? -1.264 -19.747 15.384 1.00 31.02 180 LEU A N 1
ATOM 1492 C CA . LEU A 1 180 ? -0.463 -19.384 16.553 1.00 31.02 180 LEU A CA 1
ATOM 1493 C C . LEU A 1 180 ? -0.543 -20.529 17.568 1.00 31.02 180 LEU A C 1
ATOM 1495 O O . LEU A 1 180 ? -1.440 -20.580 18.403 1.00 31.02 180 LEU A O 1
ATOM 1499 N N . SER A 1 181 ? 0.406 -21.464 17.488 1.00 26.72 181 SER A N 1
ATOM 1500 C CA . SER A 1 181 ? 0.690 -22.396 18.581 1.00 26.72 181 SER A CA 1
ATOM 1501 C C . SER A 1 181 ? 1.141 -21.582 19.794 1.00 26.72 181 SER A C 1
ATOM 1503 O O . SER A 1 181 ? 2.290 -21.141 19.853 1.00 26.72 181 SER A O 1
ATOM 1505 N N . SER A 1 182 ? 0.257 -21.395 20.774 1.00 29.59 182 SER A N 1
ATOM 1506 C CA . SER A 1 182 ? 0.624 -20.876 22.088 1.00 29.59 182 SER A CA 1
ATOM 1507 C C . SER A 1 182 ? 1.606 -21.845 22.752 1.00 29.59 182 SER A C 1
ATOM 1509 O O . SER A 1 182 ? 1.203 -22.860 23.318 1.00 29.59 182 SER A O 1
ATOM 1511 N N . LYS A 1 183 ? 2.906 -21.551 22.695 1.00 28.50 183 LYS A N 1
ATOM 1512 C CA . LYS A 1 183 ? 3.827 -22.045 23.717 1.00 28.50 183 LYS A CA 1
ATOM 1513 C C . LYS A 1 183 ? 3.919 -20.979 24.794 1.00 28.50 183 LYS A C 1
ATOM 1515 O O . LYS A 1 183 ? 4.651 -20.004 24.668 1.00 28.50 183 LYS A O 1
ATOM 1520 N N . THR A 1 184 ? 3.110 -21.178 25.825 1.00 29.88 184 THR A N 1
ATOM 1521 C CA . THR A 1 184 ? 3.341 -20.673 27.174 1.00 29.88 184 THR A CA 1
ATOM 1522 C C . THR A 1 184 ? 4.784 -21.010 27.546 1.00 29.88 184 THR A C 1
ATOM 1524 O O . THR A 1 184 ? 5.141 -22.187 27.571 1.00 29.88 184 THR A O 1
ATOM 1527 N N . CYS A 1 185 ? 5.620 -20.005 27.786 1.00 29.09 185 CYS A N 1
ATOM 1528 C CA . CYS A 1 185 ? 6.842 -20.201 28.551 1.00 29.09 185 CYS A CA 1
ATOM 1529 C C . CYS A 1 185 ? 6.606 -19.514 29.892 1.00 29.09 185 CYS A C 1
ATOM 1531 O O . CYS A 1 185 ? 6.346 -18.310 29.929 1.00 29.09 185 CYS A O 1
ATOM 1533 N N . VAL A 1 186 ? 6.558 -20.354 30.926 1.00 35.69 186 VAL A N 1
ATOM 1534 C CA . VAL A 1 186 ? 6.614 -19.999 32.348 1.00 35.69 186 VAL A CA 1
ATOM 1535 C C . VAL A 1 186 ? 7.932 -19.289 32.634 1.00 35.69 186 VAL A C 1
ATOM 1537 O O . VAL A 1 186 ? 8.936 -19.679 31.991 1.00 35.69 186 VAL A O 1
#

Organism: NCBI:txid749906

Sequence (186 aa):
MSGLIHVPSADMNKEGEARIGGHFLNRELLPDEAFFFRGSKYHSTTHYLSITPFSWMELAYTCTLMKGYKNAENLEDYGFYHKDRYFSIKLQPIKEVKGKWWPSIAIGSNDPVTTSDKKNRTDLPERNRNQIFSNYYIAATKHIDWKQHNFGFHLAYRHWKRSYNSKWNGLVGVSPFNLLSSKTCV

pLDDT: mean 75.37, std 16.23, range [26.72, 93.31]

Radius of gyration: 19.24 Å; chains: 1; bounding box: 41×42×61 Å

InterPro domains:
  IPR010344 Exopolysaccharide biosynthesis protein YbjH [PF06082] (2-149)

Foldseek 3Di:
DCCQQHFHALQDDDAFDKDKDKDKADQVNAQPLQQDDPHDGDIKMKIKIKHHNDNFKIKMKIKIFHWDACDPVDRPRIDRNDIAIKMKMKGFPADDDPPDDFWTKMKMWIRPDDPDPLQPPPVDDPNPGHPSPTKIKMKTWDWDDDPQFIKIWMWMAMDHPDPSCRVPGGIRIDTDGDNPPDDDDD

Secondary structure (DSSP, 8-state):
---TTTS--S--PPTT-EEEEEEEEPGGGS-TTTSEETTEE--EEEEEEEEEEETTEEEEEEEEEEEEEEETTEEEEEEEEEEEEEEEEEEEEE---TT-SSPEEEEEEES-----GGGG-TTS-GGGSS-TT-EEEEEEEEEEEETTEEEEEEEEEEEESSGGGGGG-EEEEE--EE--------